Protein AF-M2MXV0-F1 (afdb_monomer_lite)

pLDDT: mean 85.0, std 15.02, range [30.62, 96.81]

Sequence (261 aa):
MAVFAKCSKPFKSHPGSHRWPLVHKAVVSQLADFLKSGLVLADLPRVADLNQTVVDSTRDYLRGCGTVLVFAARERILTNETLDANLKLCIRLHKTRNVQLVVTKIDDNNPFSESDRYGLPAEDQKRLEHAESEVGKLQAKEQSLNVLRKEALARKDWQRYAKISEEVEQLPNLVAAAKAQVAQVTIDSRNREVQQRLKQTLRDLSRDNTLPDLVVHFIGNKAYQKHLEGYDPRGPPPLYLAGTGLPALRQTLFGLPAQGK

Foldseek 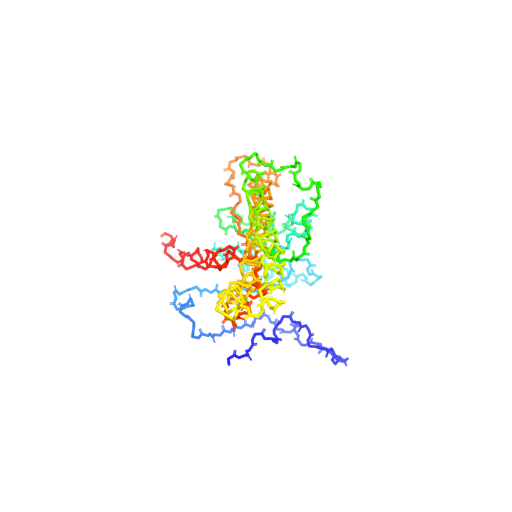3Di:
DDDPPPDPDDDPDDPDDDCVVVDPDDDDDDPDPLVVLVDDDDDADQCPDPDVVSNVSRLVVLLPDQAAEAEDEPPCLLPDPSSLVVLLSCVVSVCLVRYAYEYEDLQPPDDDDPVLLVPFDPVLNVQLVVLVVQLVVLVVVLVVLVVVLVVCVVVVVVVSNVVSVVVNVCSLLSSQVSQLSSLLSSSVRSVVVVQVSQQCSSCVSVVNPPGGGHHYFYAYVVLLVCVVVDDDSNHHRSHDNVSRRPVVVVVVSSCSSVVPD

Organism: Baudoinia panamericana (strain UAMH 10762) (NCBI:txid717646)

Secondary structure (DSSP, 8-state):
---TTSSSS--S--SS--SGGG----------HHHHTT--------TT-S-HHHHHHHHHHHHH-S-EEEEEEGGGGGG-HHHHHHHHHHHHTT-TTSEEEEEE-TTS--PPPHHHHHTS-HHHHHHHHHHHHHHHHHHHHHHHHHHHHHHHHHTT-HHHHHHHHHHHHHHHHHHHHHHHHHHHHHHHHHHHHHHHHHTTHHHHHHT-TTSPPPEEEEE-HHHHHHHHH---TTS--SS-TGGGSHHHHHHHHHHTGGG--

Structure (mmCIF, N/CA/C/O backbone):
data_AF-M2MXV0-F1
#
_entry.id   AF-M2MXV0-F1
#
loop_
_atom_site.group_PDB
_atom_site.id
_atom_site.type_symbol
_atom_site.label_atom_id
_atom_site.label_alt_id
_atom_site.label_comp_id
_atom_site.label_asym_id
_atom_site.label_entity_id
_atom_site.label_seq_id
_atom_site.pdbx_PDB_ins_code
_atom_site.Cartn_x
_atom_site.Cartn_y
_atom_site.Cartn_z
_atom_site.occupancy
_atom_site.B_iso_or_equiv
_atom_site.auth_seq_id
_atom_site.auth_comp_id
_atom_site.auth_asym_id
_atom_site.auth_atom_id
_atom_site.pdbx_PDB_model_num
ATOM 1 N N . MET A 1 1 ? -19.898 -14.948 -9.420 1.00 31.66 1 MET A N 1
ATOM 2 C CA . MET A 1 1 ? -19.581 -14.638 -8.008 1.00 31.66 1 MET A CA 1
ATOM 3 C C . MET A 1 1 ? -19.464 -13.117 -7.831 1.00 31.66 1 MET A C 1
ATOM 5 O O . MET A 1 1 ? -18.373 -12.590 -7.695 1.00 31.66 1 MET A O 1
ATOM 9 N N . ALA A 1 2 ? -20.589 -12.394 -7.900 1.00 31.08 2 ALA A N 1
ATOM 10 C CA . ALA A 1 2 ? -20.617 -10.926 -7.906 1.00 31.08 2 ALA A CA 1
ATOM 11 C C . ALA A 1 2 ? -21.783 -10.415 -7.043 1.00 31.08 2 ALA A C 1
ATOM 13 O O . ALA A 1 2 ? -22.867 -10.140 -7.546 1.00 31.08 2 ALA A O 1
ATOM 14 N N . VAL A 1 3 ? -21.575 -10.338 -5.726 1.00 30.62 3 VAL A N 1
ATOM 15 C CA . VAL A 1 3 ? -22.555 -9.760 -4.778 1.00 30.62 3 VAL A CA 1
ATOM 16 C C . VAL A 1 3 ? -22.003 -8.503 -4.087 1.00 30.62 3 VAL A C 1
ATOM 18 O O . VAL A 1 3 ? -22.759 -7.673 -3.595 1.00 30.62 3 VAL A O 1
ATOM 21 N N . PHE A 1 4 ? -20.691 -8.262 -4.151 1.00 32.56 4 PHE A N 1
ATOM 22 C CA . PHE A 1 4 ? -20.043 -7.176 -3.405 1.00 32.56 4 PHE A CA 1
ATOM 23 C C . PHE A 1 4 ? -20.148 -5.775 -4.032 1.00 32.56 4 PHE A C 1
ATOM 25 O O . PHE A 1 4 ? -19.748 -4.800 -3.404 1.00 32.56 4 PHE A O 1
ATOM 32 N N . ALA A 1 5 ? -20.741 -5.622 -5.220 1.00 31.20 5 ALA A N 1
ATOM 33 C CA . ALA A 1 5 ? -20.900 -4.307 -5.852 1.00 31.20 5 ALA A CA 1
ATOM 34 C C . ALA A 1 5 ? -22.087 -3.478 -5.310 1.00 31.20 5 ALA A C 1
ATOM 36 O O . ALA A 1 5 ? -22.233 -2.317 -5.691 1.00 31.20 5 ALA A O 1
ATOM 37 N N . LYS A 1 6 ? -22.956 -4.049 -4.457 1.00 32.31 6 LYS A N 1
ATOM 38 C CA . LYS A 1 6 ? -24.260 -3.442 -4.119 1.00 32.31 6 LYS A CA 1
ATOM 39 C C . LYS A 1 6 ? -24.441 -2.945 -2.680 1.00 32.31 6 LYS A C 1
ATOM 41 O O . LYS A 1 6 ? -25.432 -2.266 -2.441 1.00 32.31 6 LYS A O 1
ATOM 46 N N . CYS A 1 7 ? -23.526 -3.216 -1.747 1.00 35.94 7 CYS A N 1
ATOM 47 C CA . CYS A 1 7 ? -23.764 -2.886 -0.329 1.00 35.94 7 CYS A CA 1
ATOM 48 C C . CYS A 1 7 ? -23.055 -1.629 0.202 1.00 35.94 7 CYS A C 1
ATOM 50 O O . CYS A 1 7 ? -23.329 -1.241 1.328 1.00 35.94 7 CYS A O 1
ATOM 52 N N . SER A 1 8 ? -22.187 -0.961 -0.567 1.00 37.47 8 SER A N 1
ATOM 53 C CA . SER A 1 8 ? -21.383 0.165 -0.044 1.00 37.47 8 SER A CA 1
ATOM 54 C C . SER A 1 8 ? -21.628 1.518 -0.716 1.00 37.47 8 SER A C 1
ATOM 56 O O . SER A 1 8 ? -20.975 2.505 -0.379 1.00 37.47 8 SER A O 1
ATOM 58 N N . LYS A 1 9 ? -22.580 1.608 -1.649 1.00 35.56 9 LYS A N 1
ATOM 59 C CA . LYS A 1 9 ? -23.048 2.891 -2.187 1.00 35.56 9 LYS A CA 1
ATOM 60 C C . LYS A 1 9 ? -24.560 2.958 -2.032 1.00 35.56 9 LYS A C 1
ATOM 62 O O . LYS A 1 9 ? -25.211 1.969 -2.378 1.00 35.56 9 LYS A O 1
ATOM 67 N N . PRO A 1 10 ? -25.142 4.087 -1.586 1.00 38.38 10 PRO A N 1
ATOM 68 C CA . PRO A 1 10 ? -26.557 4.305 -1.824 1.00 38.38 10 PRO A CA 1
ATOM 69 C C . PRO A 1 10 ? -26.771 4.141 -3.330 1.00 38.38 10 PRO A C 1
ATOM 71 O O . PRO A 1 10 ? -26.135 4.809 -4.151 1.00 38.38 10 PRO A O 1
ATOM 74 N N . PHE A 1 11 ? -27.584 3.149 -3.685 1.00 42.72 11 PHE A N 1
ATOM 75 C CA . PHE A 1 11 ? -28.054 2.935 -5.045 1.00 42.72 11 PHE A CA 1
ATOM 76 C C . PHE A 1 11 ? -28.561 4.288 -5.555 1.00 42.72 11 PHE A C 1
ATOM 78 O O . PHE A 1 11 ? -29.288 4.948 -4.811 1.00 42.72 11 PHE A O 1
ATOM 85 N N . LYS A 1 12 ? -28.129 4.724 -6.752 1.00 45.41 12 LYS A N 1
ATOM 86 C CA . LYS A 1 12 ? -28.519 6.014 -7.353 1.00 45.41 12 LYS A CA 1
ATOM 87 C C . LYS A 1 12 ? -30.004 6.260 -7.062 1.00 45.41 12 LYS A C 1
ATOM 89 O O . LYS A 1 12 ? -30.857 5.462 -7.448 1.00 45.41 12 LYS A O 1
ATOM 94 N N . SER A 1 13 ? -30.249 7.287 -6.258 1.00 45.56 13 SER A N 1
ATOM 95 C CA . SER A 1 13 ? -31.443 7.461 -5.438 1.00 45.56 13 SER A CA 1
ATOM 96 C C . SER A 1 13 ? -32.715 7.513 -6.277 1.00 45.56 13 SER A C 1
ATOM 98 O O . SER A 1 13 ? -32.881 8.425 -7.086 1.00 45.56 13 SER A O 1
ATOM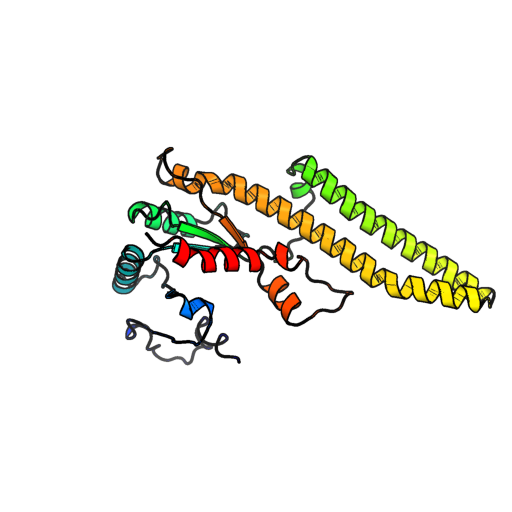 100 N N . HIS A 1 14 ? -33.644 6.588 -6.030 1.00 48.94 14 HIS A N 1
ATOM 101 C CA . HIS A 1 14 ? -35.058 6.921 -6.184 1.00 48.94 14 HIS A CA 1
ATOM 102 C C . HIS A 1 14 ? -35.412 7.972 -5.119 1.00 48.94 14 HIS A C 1
ATOM 104 O O . HIS A 1 14 ? -34.981 7.817 -3.973 1.00 48.94 14 HIS A O 1
ATOM 110 N N . PRO A 1 15 ? -36.168 9.029 -5.458 1.00 45.28 15 PRO A N 1
ATOM 111 C CA . PRO A 1 15 ? -36.655 9.993 -4.483 1.00 45.28 15 PRO A CA 1
ATOM 112 C C . PRO A 1 15 ? -37.730 9.308 -3.629 1.00 45.28 15 PRO A C 1
ATOM 114 O O . PRO A 1 15 ? -38.904 9.273 -3.979 1.00 45.28 15 PRO A O 1
ATOM 117 N N . GLY A 1 16 ? -37.311 8.669 -2.539 1.00 54.19 16 GLY A N 1
ATOM 118 C CA . GLY A 1 16 ? -38.201 7.934 -1.651 1.00 54.19 16 GLY A CA 1
ATOM 119 C C . GLY A 1 16 ? -37.464 7.389 -0.433 1.00 54.19 16 GLY A C 1
ATOM 120 O O . GLY A 1 16 ? -36.354 6.877 -0.551 1.00 54.19 16 GLY A O 1
ATOM 121 N N . SER A 1 17 ? -38.103 7.532 0.731 1.00 58.56 17 SER A N 1
ATOM 122 C CA . SER A 1 17 ? -37.667 7.080 2.059 1.00 58.56 17 SER A CA 1
ATOM 123 C C . SER A 1 17 ? -36.838 5.787 2.021 1.00 58.56 17 SER A C 1
ATOM 125 O O . SER A 1 17 ? -37.344 4.702 1.718 1.00 58.56 17 SER A O 1
ATOM 127 N N . HIS A 1 18 ? -35.541 5.892 2.323 1.00 60.56 18 HIS A N 1
ATOM 128 C CA . HIS A 1 18 ? -34.699 4.717 2.497 1.00 60.56 18 HIS A CA 1
ATOM 129 C C . HIS A 1 18 ? -35.091 4.010 3.799 1.00 60.56 18 HIS A C 1
ATOM 131 O O . HIS A 1 18 ? -35.125 4.632 4.853 1.00 60.56 18 HIS A O 1
ATOM 137 N N . ARG A 1 19 ? -35.334 2.694 3.746 1.00 70.75 19 ARG A N 1
ATOM 138 C CA . ARG A 1 19 ? -35.767 1.892 4.911 1.00 70.75 19 ARG A CA 1
ATOM 139 C C . ARG A 1 19 ? -34.640 1.543 5.891 1.00 70.75 19 ARG A C 1
ATOM 141 O O . ARG A 1 19 ? -34.902 0.886 6.891 1.00 70.75 19 ARG A O 1
ATOM 148 N N . TRP A 1 20 ? -33.402 1.965 5.623 1.00 71.44 20 TRP A N 1
ATOM 149 C CA . TRP A 1 20 ? -32.250 1.666 6.481 1.00 71.44 20 TRP A CA 1
ATOM 150 C C . TRP A 1 20 ? -32.410 2.120 7.946 1.00 71.44 20 TRP A C 1
ATOM 152 O O . TRP A 1 20 ? -31.950 1.373 8.803 1.00 71.44 20 TRP A O 1
ATOM 162 N N . PRO A 1 21 ? -33.113 3.227 8.284 1.00 69.31 21 PRO A N 1
ATOM 163 C CA . PRO A 1 21 ? -33.305 3.620 9.682 1.00 69.31 21 PRO A CA 1
ATOM 164 C C . PRO A 1 21 ? -34.147 2.622 10.489 1.00 69.31 21 PRO A C 1
ATOM 166 O O . PRO A 1 21 ? -34.121 2.658 11.713 1.00 69.31 21 PRO A O 1
ATOM 169 N N . LEU A 1 22 ? -34.896 1.736 9.819 1.00 75.12 22 LEU A N 1
ATOM 170 C CA . LEU A 1 22 ? -35.695 0.681 10.454 1.00 75.12 22 LEU A CA 1
ATOM 171 C C . LEU A 1 22 ? -34.911 -0.628 10.635 1.00 75.12 22 LEU A C 1
ATOM 173 O O . LEU A 1 22 ? -35.402 -1.560 11.269 1.00 75.12 22 LEU A O 1
ATOM 177 N N . VAL A 1 23 ? -33.716 -0.736 10.051 1.00 74.94 23 VAL A N 1
ATOM 178 C CA . VAL A 1 23 ? -32.904 -1.953 10.088 1.00 74.94 23 VAL A CA 1
ATOM 179 C C . VAL A 1 23 ? -31.864 -1.821 11.194 1.00 74.94 23 VAL A C 1
ATOM 181 O O . VAL A 1 23 ? -30.912 -1.060 11.071 1.00 74.94 23 VAL A O 1
ATOM 184 N N . HIS A 1 24 ? -32.023 -2.599 12.264 1.00 73.50 24 HIS A N 1
ATOM 185 C CA . HIS A 1 24 ? -31.079 -2.598 13.385 1.00 73.50 24 HIS A CA 1
ATOM 186 C C . HIS A 1 24 ? -29.796 -3.399 13.096 1.00 73.50 24 HIS A C 1
ATOM 188 O O . HIS A 1 24 ? -28.703 -2.987 13.475 1.00 73.50 24 HIS A O 1
ATOM 194 N N . LYS A 1 25 ? -29.911 -4.552 12.423 1.00 83.06 25 LYS A N 1
ATOM 195 C CA . LYS A 1 25 ? -28.784 -5.449 12.130 1.00 83.06 25 LYS A CA 1
ATOM 196 C C . LYS A 1 25 ? -29.035 -6.230 10.844 1.00 83.06 25 LYS A C 1
ATOM 198 O O . LYS A 1 25 ? -30.102 -6.815 10.678 1.00 83.06 25 LYS A O 1
ATOM 203 N N . ALA A 1 26 ? -28.030 -6.293 9.976 1.00 85.50 26 ALA A N 1
ATOM 204 C CA . ALA A 1 26 ? -28.006 -7.185 8.823 1.00 85.50 26 ALA A CA 1
ATOM 205 C C . ALA A 1 26 ? -26.920 -8.248 9.030 1.00 85.50 26 ALA A C 1
ATOM 207 O O . ALA A 1 26 ? -25.772 -7.916 9.319 1.00 85.50 26 ALA A O 1
ATOM 208 N N . VAL A 1 27 ? -27.282 -9.526 8.900 1.00 90.19 27 VAL A N 1
ATOM 209 C CA . VAL A 1 27 ? -26.339 -10.649 8.993 1.00 90.19 27 VAL A CA 1
ATOM 210 C C . VAL A 1 27 ? -26.213 -11.288 7.622 1.00 90.19 27 VAL A C 1
ATOM 212 O O . VAL A 1 27 ? -27.211 -11.676 7.021 1.00 90.19 27 VAL A O 1
ATOM 215 N N . VAL A 1 28 ? -24.978 -11.398 7.139 1.00 89.25 28 VAL A N 1
ATOM 216 C CA . VAL A 1 28 ? -24.652 -12.082 5.889 1.00 89.25 28 VAL A CA 1
ATOM 217 C C . VAL A 1 28 ? -23.794 -13.291 6.224 1.00 89.25 28 VAL A C 1
ATOM 219 O O . VAL A 1 28 ? -22.730 -13.157 6.825 1.00 89.25 28 VAL A O 1
ATOM 222 N N . SER A 1 29 ? -24.255 -14.471 5.822 1.00 88.88 29 SER A N 1
ATOM 223 C CA . SER A 1 29 ? -23.525 -15.726 5.990 1.00 88.88 29 SER A CA 1
ATOM 224 C C . SER A 1 29 ? -22.951 -16.161 4.648 1.00 88.88 29 SER A C 1
ATOM 226 O O . SER A 1 29 ? -23.669 -16.237 3.653 1.00 88.88 29 SER A O 1
ATOM 228 N N . GLN A 1 30 ? -21.653 -16.453 4.615 1.00 87.69 30 GLN A N 1
ATOM 229 C CA . GLN A 1 30 ? -20.968 -16.933 3.420 1.00 87.69 30 GLN A CA 1
ATOM 230 C C . GLN A 1 30 ? -20.063 -18.110 3.775 1.00 87.69 30 GLN A C 1
ATOM 232 O O . GLN A 1 30 ? -19.381 -18.096 4.799 1.00 87.69 30 GLN A O 1
ATOM 237 N N . LEU A 1 31 ? -20.016 -19.112 2.894 1.00 87.12 31 LEU A N 1
ATOM 238 C CA . LEU A 1 31 ? -19.065 -20.213 2.997 1.00 87.12 31 LEU A CA 1
ATOM 239 C C . LEU A 1 31 ? -17.679 -19.742 2.531 1.00 87.12 31 LEU A C 1
ATOM 241 O O . LEU A 1 31 ? -17.287 -19.952 1.387 1.00 87.12 31 LEU A O 1
ATOM 245 N N . ALA A 1 32 ? -16.958 -19.061 3.417 1.00 85.19 32 ALA A N 1
ATOM 246 C CA . ALA A 1 32 ? -15.578 -18.639 3.205 1.00 85.19 32 ALA A CA 1
ATOM 247 C C . ALA A 1 32 ? -14.683 -19.281 4.267 1.00 85.19 32 ALA A C 1
ATOM 249 O O . ALA A 1 32 ? -15.026 -19.256 5.448 1.00 85.19 32 ALA A O 1
ATOM 250 N N . ASP A 1 33 ? -13.526 -19.821 3.874 1.00 84.94 33 ASP A N 1
ATOM 251 C CA . ASP A 1 33 ? -12.627 -20.524 4.806 1.00 84.94 33 ASP A CA 1
ATOM 252 C C . ASP A 1 33 ? -12.171 -19.634 5.965 1.00 84.94 33 ASP A C 1
ATOM 254 O O . ASP A 1 33 ? -12.065 -20.089 7.100 1.00 84.94 33 ASP A O 1
ATOM 258 N N . PHE A 1 34 ? -12.020 -18.334 5.706 1.00 81.94 34 PHE A N 1
ATOM 259 C CA . PHE A 1 34 ? -11.755 -17.335 6.738 1.00 81.94 34 PHE A CA 1
ATOM 260 C C . PHE A 1 34 ? -12.845 -17.285 7.821 1.00 81.94 34 PHE A C 1
ATOM 262 O O . PHE A 1 34 ? -12.527 -17.220 9.003 1.00 81.94 34 PHE A O 1
ATOM 269 N N . LEU A 1 35 ? -14.124 -17.377 7.446 1.00 86.00 35 LEU A N 1
ATOM 270 C CA . LEU A 1 35 ? -15.248 -17.340 8.390 1.00 86.00 35 LEU A CA 1
ATOM 271 C C . LEU A 1 35 ? -15.455 -18.684 9.108 1.00 86.00 35 LEU A C 1
ATOM 273 O O . LEU A 1 35 ? -15.945 -18.706 10.234 1.00 86.00 35 LEU A O 1
ATOM 277 N N . LYS A 1 36 ? -15.030 -19.807 8.507 1.00 85.69 36 LYS A N 1
ATOM 278 C CA . LYS A 1 36 ? -15.078 -21.137 9.149 1.00 85.69 36 LYS A CA 1
ATOM 279 C C . LYS A 1 36 ? -14.204 -21.234 10.402 1.00 85.69 36 LYS A C 1
ATOM 281 O O . LYS A 1 36 ? -14.447 -22.097 11.235 1.00 85.69 36 LYS A O 1
ATOM 286 N N . SER A 1 37 ? -13.223 -20.346 10.555 1.00 82.94 37 SER A N 1
ATOM 287 C CA . SER A 1 37 ? -12.364 -20.275 11.744 1.00 82.94 37 SER A CA 1
ATOM 288 C C . SER A 1 37 ? -13.070 -19.748 13.006 1.00 82.94 37 SER A C 1
ATOM 290 O O . SER A 1 37 ? -12.440 -19.631 14.053 1.00 82.94 37 SER A O 1
ATOM 292 N N . GLY A 1 38 ? -14.363 -19.409 12.921 1.00 82.50 38 GLY A N 1
ATOM 293 C CA . GLY A 1 38 ? -15.130 -18.806 14.017 1.00 82.50 38 GLY A CA 1
ATOM 294 C C . GLY A 1 38 ? -15.056 -17.277 14.055 1.00 82.50 38 GLY A C 1
ATOM 295 O O . GLY A 1 38 ? -15.625 -16.656 14.952 1.00 82.50 38 GLY A O 1
ATOM 296 N N . LEU A 1 39 ? -14.386 -16.652 13.080 1.00 85.88 39 LEU A N 1
ATOM 297 C CA . LEU A 1 39 ? -14.339 -15.198 12.942 1.00 85.88 39 LEU A CA 1
ATOM 298 C C . LEU A 1 39 ? -15.668 -14.630 12.446 1.00 85.88 39 LEU A C 1
ATOM 300 O O . LEU A 1 39 ? -16.251 -15.100 11.470 1.00 85.88 39 LEU A O 1
ATOM 304 N N . VAL A 1 40 ? -16.084 -13.533 13.076 1.00 88.69 40 VAL A N 1
ATOM 305 C CA . VAL A 1 40 ? -17.214 -12.712 12.642 1.00 88.69 40 VAL A CA 1
ATOM 306 C C . VAL A 1 40 ? -16.684 -11.342 12.249 1.00 88.69 40 VAL A C 1
ATOM 308 O O . VAL A 1 40 ? -16.096 -10.635 13.066 1.00 88.69 40 VAL A O 1
ATOM 311 N N . LEU A 1 41 ? -16.904 -10.962 10.991 1.00 89.94 41 LEU A N 1
ATOM 312 C CA . LEU A 1 41 ? -16.641 -9.610 10.514 1.00 89.94 41 LEU A CA 1
ATOM 313 C C . LEU A 1 41 ? -17.897 -8.764 10.695 1.00 89.94 41 LEU A C 1
ATOM 315 O O . LEU A 1 41 ? -18.988 -9.176 10.304 1.00 89.94 41 LEU A O 1
ATOM 319 N N . ALA A 1 42 ? -17.727 -7.575 11.258 1.00 91.06 42 ALA A N 1
ATOM 320 C CA . ALA A 1 42 ? -18.788 -6.592 11.372 1.00 91.06 42 ALA A CA 1
ATOM 321 C C . ALA A 1 42 ? -18.333 -5.282 10.745 1.00 91.06 42 ALA A C 1
ATOM 323 O O . ALA A 1 42 ? -17.324 -4.710 11.156 1.00 91.06 42 ALA A O 1
ATOM 324 N N . ASP A 1 43 ? -19.092 -4.836 9.751 1.00 89.56 43 ASP A N 1
ATOM 325 C CA . ASP A 1 43 ? -19.017 -3.468 9.263 1.00 89.56 43 ASP A CA 1
ATOM 326 C C . ASP A 1 43 ? -19.906 -2.601 10.154 1.00 89.56 43 ASP A C 1
ATOM 328 O O . ASP A 1 43 ? -21.050 -2.964 10.444 1.00 89.56 43 ASP A O 1
ATOM 332 N N . LEU A 1 44 ? -19.351 -1.496 10.641 1.00 85.75 44 LEU A N 1
ATOM 333 C CA . LEU A 1 44 ? -19.998 -0.642 11.625 1.00 85.75 44 LEU A CA 1
ATOM 334 C C . LEU A 1 44 ? -20.284 0.728 11.020 1.00 85.75 44 LEU A C 1
ATOM 336 O O . LEU A 1 44 ? -19.441 1.276 10.303 1.00 85.75 44 LEU A O 1
ATOM 340 N N . PRO A 1 45 ? -21.448 1.321 11.331 1.00 79.44 45 PRO A N 1
ATOM 341 C CA . PRO A 1 45 ? -21.741 2.666 10.886 1.00 79.44 45 PRO A CA 1
ATOM 342 C C . PRO A 1 45 ? -20.783 3.663 11.542 1.00 79.44 45 PRO A C 1
ATOM 344 O O . PRO A 1 45 ? -20.107 3.395 12.541 1.00 79.44 45 PRO A O 1
ATOM 347 N N . ARG A 1 46 ? -20.692 4.848 10.942 1.00 73.62 46 ARG A N 1
ATOM 348 C CA . ARG A 1 46 ? -19.750 5.866 11.395 1.00 73.62 46 ARG A CA 1
ATOM 349 C C . ARG A 1 46 ? -20.193 6.408 12.752 1.00 73.62 46 ARG A C 1
ATOM 351 O O . ARG A 1 46 ? -21.327 6.831 12.918 1.00 73.62 46 ARG A O 1
ATOM 358 N N . VAL A 1 47 ? -19.265 6.518 13.696 1.00 70.06 47 VAL A N 1
ATOM 359 C CA . VAL A 1 47 ? -19.526 7.090 15.034 1.00 70.06 47 VAL A CA 1
ATOM 360 C C . VAL A 1 47 ? -19.790 8.601 15.050 1.00 70.06 47 VAL A C 1
ATOM 362 O O . VAL A 1 47 ? -20.063 9.154 16.110 1.00 70.06 47 VAL A O 1
ATOM 365 N N . ALA A 1 48 ? -19.730 9.259 13.890 1.00 67.25 48 ALA A N 1
ATOM 366 C CA . ALA A 1 48 ? -20.099 10.661 13.694 1.00 67.25 48 ALA A CA 1
ATOM 367 C C . ALA A 1 48 ? -21.500 10.827 13.063 1.00 67.25 48 ALA A C 1
ATOM 369 O O . ALA A 1 48 ? -21.791 11.877 12.495 1.00 67.25 48 ALA A O 1
ATOM 370 N N . ASP A 1 49 ? -22.332 9.781 13.086 1.00 68.81 49 ASP A N 1
ATOM 371 C CA . ASP A 1 49 ? -23.727 9.862 12.641 1.00 68.81 49 ASP A CA 1
ATOM 372 C C . ASP A 1 49 ? -24.539 10.794 13.561 1.00 68.81 49 ASP A C 1
ATOM 374 O O . ASP A 1 49 ? -24.288 10.871 14.764 1.00 68.81 49 ASP A O 1
ATOM 378 N N . LEU A 1 50 ? -25.518 11.502 12.992 1.00 72.25 50 LEU A N 1
ATOM 379 C CA . LEU A 1 50 ? -26.449 12.353 13.741 1.00 72.25 50 LEU A CA 1
ATOM 380 C C . LEU A 1 50 ? -27.426 11.519 14.583 1.00 72.25 50 LEU A C 1
ATOM 382 O O . LEU A 1 50 ? -27.985 12.012 15.561 1.00 72.25 50 LEU A O 1
ATOM 386 N N . ASN A 1 51 ? -27.654 10.260 14.205 1.00 78.44 51 ASN A N 1
ATOM 387 C CA . ASN A 1 51 ? -28.543 9.365 14.923 1.00 78.44 51 ASN A CA 1
ATOM 388 C C . ASN A 1 51 ? -27.842 8.751 16.149 1.00 78.44 51 ASN A C 1
ATOM 390 O O . ASN A 1 51 ? -27.059 7.804 16.039 1.00 78.44 51 ASN A O 1
ATOM 394 N N . GLN A 1 52 ? -28.186 9.250 17.338 1.00 79.50 52 GLN A N 1
ATOM 395 C CA . GLN A 1 52 ? -27.604 8.807 18.608 1.00 79.50 52 GLN A CA 1
ATOM 396 C C . GLN A 1 52 ? -27.805 7.304 18.874 1.00 79.50 52 GLN A C 1
ATOM 398 O O . GLN A 1 52 ? -26.893 6.644 19.367 1.00 79.50 52 GLN A O 1
ATOM 403 N N . THR A 1 53 ? -28.940 6.725 18.468 1.00 77.81 53 THR A N 1
ATOM 404 C CA . THR A 1 53 ? -29.206 5.284 18.619 1.00 77.81 53 THR A CA 1
ATOM 405 C C . THR A 1 53 ? -28.214 4.435 17.823 1.00 77.81 53 THR A C 1
ATOM 407 O O . THR A 1 53 ? -27.770 3.385 18.294 1.00 77.81 53 THR A O 1
ATOM 410 N N . VAL A 1 54 ? -27.826 4.896 16.631 1.00 76.75 54 VAL A N 1
ATOM 411 C CA . VAL A 1 54 ? -26.820 4.230 15.787 1.00 76.75 54 VAL A CA 1
ATOM 412 C C . VAL A 1 54 ? -25.436 4.338 16.426 1.00 76.75 54 VAL A C 1
ATOM 414 O O . VAL A 1 54 ? -24.695 3.351 16.476 1.00 76.75 54 VAL A O 1
ATOM 417 N N . VAL A 1 55 ? -25.099 5.511 16.969 1.00 80.88 55 VAL A N 1
ATOM 418 C CA . VAL A 1 55 ? -23.830 5.745 17.671 1.00 80.88 55 VAL A CA 1
ATOM 419 C C . VAL A 1 55 ? -23.707 4.849 18.904 1.00 80.88 55 VAL A C 1
ATOM 421 O O . VAL A 1 55 ? -22.670 4.207 19.086 1.00 80.88 55 VAL A O 1
ATOM 424 N N . ASP A 1 56 ? -24.751 4.756 19.725 1.00 82.38 56 ASP A N 1
ATOM 425 C CA . ASP A 1 56 ? -24.730 3.943 20.944 1.00 82.38 56 ASP A CA 1
ATOM 426 C C . ASP A 1 56 ? -24.688 2.447 20.624 1.00 82.38 56 ASP A C 1
ATOM 428 O O . ASP A 1 56 ? -23.827 1.743 21.152 1.00 82.38 56 ASP A O 1
ATOM 432 N N . SER A 1 57 ? -25.474 1.988 19.642 1.00 81.50 57 SER A N 1
ATOM 433 C CA . SER A 1 57 ? -25.404 0.600 19.151 1.00 81.50 57 SER A CA 1
ATOM 434 C C . SER A 1 57 ? -23.997 0.238 18.657 1.00 81.50 57 SER A C 1
ATOM 436 O O . SER A 1 57 ? -23.492 -0.856 18.913 1.00 81.50 57 SER A O 1
ATOM 438 N N . THR A 1 58 ? -23.324 1.172 17.979 1.00 84.81 58 THR A N 1
ATOM 439 C CA . THR A 1 58 ? -21.946 0.980 17.503 1.00 84.81 58 THR A CA 1
ATOM 440 C C . THR A 1 58 ? -20.959 0.879 18.661 1.00 84.81 58 THR A C 1
ATOM 442 O O . THR A 1 58 ? -20.081 0.015 18.659 1.00 84.81 58 THR A O 1
ATOM 445 N N . ARG A 1 59 ? -21.096 1.743 19.673 1.00 86.75 59 ARG A N 1
ATOM 446 C CA . ARG A 1 59 ? -20.248 1.720 20.873 1.00 86.75 59 ARG A CA 1
ATOM 447 C C . ARG A 1 59 ? -20.422 0.422 21.654 1.00 86.75 59 ARG A C 1
ATOM 449 O O . ARG A 1 59 ? -19.423 -0.155 22.083 1.00 86.75 59 ARG A O 1
ATOM 456 N N . ASP A 1 60 ? -21.656 -0.046 21.796 1.00 87.12 60 ASP A N 1
ATOM 457 C CA . ASP A 1 60 ? -21.965 -1.310 22.461 1.00 87.12 60 ASP A CA 1
ATOM 458 C C . ASP A 1 60 ? -21.365 -2.497 21.715 1.00 87.12 60 ASP A C 1
ATOM 460 O O . ASP A 1 60 ? -20.711 -3.346 22.325 1.00 87.12 60 ASP A O 1
ATOM 464 N N . TYR A 1 61 ? -21.471 -2.508 20.385 1.00 88.56 61 TYR A N 1
ATOM 465 C CA . TYR A 1 61 ? -20.839 -3.545 19.578 1.00 88.56 61 TYR A CA 1
ATOM 466 C C . TYR A 1 61 ? -19.309 -3.540 19.733 1.00 88.56 61 TYR A C 1
ATOM 468 O O . TYR A 1 61 ? -18.692 -4.587 19.948 1.00 88.56 61 TYR A O 1
ATOM 476 N N . LEU A 1 62 ? -18.678 -2.360 19.697 1.00 90.94 62 LEU A N 1
ATOM 477 C CA . LEU A 1 62 ? -17.227 -2.216 19.859 1.00 90.94 62 LEU A CA 1
ATOM 478 C C . LEU A 1 62 ? -16.720 -2.717 21.220 1.00 90.94 62 LEU A C 1
ATOM 480 O O . LEU A 1 62 ? -15.623 -3.275 21.282 1.00 90.94 62 LEU A O 1
ATOM 484 N N . ARG A 1 63 ? -17.500 -2.578 22.304 1.00 89.50 63 ARG A N 1
ATOM 485 C CA . ARG A 1 63 ? -17.138 -3.116 23.633 1.00 89.50 63 ARG A CA 1
ATOM 486 C C . ARG A 1 63 ? -16.930 -4.631 23.592 1.00 89.50 63 ARG A C 1
ATOM 488 O O . ARG A 1 63 ? -15.946 -5.122 24.149 1.00 89.50 63 ARG A O 1
ATOM 495 N N . GLY A 1 64 ? -17.802 -5.350 22.885 1.00 88.88 64 GLY A N 1
ATOM 496 C CA . GLY A 1 64 ? -17.736 -6.807 22.735 1.00 88.88 64 GLY A CA 1
ATOM 497 C C . GLY A 1 64 ? -16.711 -7.309 21.711 1.00 88.88 64 GLY A C 1
ATOM 498 O O . GLY A 1 64 ? -16.368 -8.489 21.727 1.00 88.88 64 GLY A O 1
ATOM 499 N N . CYS A 1 65 ? -16.193 -6.443 20.835 1.00 89.94 65 CYS A N 1
ATOM 500 C CA . CYS A 1 65 ? -15.278 -6.853 19.767 1.00 89.94 65 CYS A CA 1
ATOM 501 C C . CYS A 1 65 ? -13.928 -7.356 20.299 1.00 89.94 65 CYS A C 1
ATOM 503 O O . CYS A 1 65 ? -13.332 -6.744 21.190 1.00 89.94 65 CYS A O 1
ATOM 505 N N . GLY A 1 66 ? -13.417 -8.437 19.700 1.00 90.12 66 GLY A N 1
ATOM 506 C CA . GLY A 1 66 ? -12.067 -8.943 19.964 1.00 90.12 66 GLY A CA 1
ATOM 507 C C . GLY A 1 66 ? -10.997 -7.985 19.445 1.00 90.12 66 GLY A C 1
ATOM 508 O O . GLY A 1 66 ? -10.231 -7.442 20.238 1.00 90.12 66 GLY A O 1
ATOM 509 N N . THR A 1 67 ? -11.017 -7.726 18.135 1.00 92.69 67 THR A N 1
ATOM 510 C CA . THR A 1 67 ? -10.086 -6.843 17.414 1.00 92.69 67 THR A CA 1
ATOM 511 C C . THR A 1 67 ? -10.861 -5.766 16.665 1.00 92.69 67 THR A C 1
ATOM 513 O O . THR A 1 67 ? -11.919 -6.042 16.101 1.00 92.69 67 THR A O 1
ATOM 516 N N . VAL A 1 68 ? -10.334 -4.542 16.650 1.00 94.81 68 VAL A N 1
ATOM 517 C CA . VAL A 1 68 ? -10.920 -3.395 15.949 1.00 94.81 68 VAL A CA 1
ATOM 518 C C . VAL A 1 68 ? -9.966 -2.942 14.850 1.00 94.81 68 VAL A C 1
ATOM 520 O O . VAL A 1 68 ? -8.824 -2.577 15.121 1.00 94.81 68 VAL A O 1
ATOM 523 N N . LEU A 1 69 ? -10.445 -2.945 13.607 1.00 95.12 69 LEU A N 1
ATOM 524 C CA . LEU A 1 69 ? -9.722 -2.390 12.466 1.00 95.12 69 LEU A CA 1
ATOM 525 C C . LEU A 1 69 ? -10.237 -0.977 12.196 1.00 95.12 69 LEU A C 1
ATOM 527 O O . LEU A 1 69 ? -11.428 -0.782 11.959 1.00 95.12 69 LEU A O 1
ATOM 531 N N . VAL A 1 70 ? -9.343 0.006 12.215 1.00 94.62 70 VAL A N 1
ATOM 532 C CA . VAL A 1 70 ? -9.671 1.390 11.864 1.00 94.62 70 VAL A CA 1
ATOM 533 C C . VAL A 1 70 ? -9.133 1.666 10.471 1.00 94.62 70 VAL A C 1
ATOM 535 O O . VAL A 1 70 ? -7.933 1.570 10.247 1.00 94.62 70 VAL A O 1
ATOM 538 N N . PHE A 1 71 ? -10.006 2.008 9.527 1.00 93.19 71 PHE A N 1
ATOM 539 C CA . PHE A 1 71 ? -9.614 2.268 8.143 1.00 93.19 71 PHE A CA 1
ATOM 540 C C . PHE A 1 71 ? -9.461 3.765 7.885 1.00 93.19 71 PHE A C 1
ATOM 542 O O . PHE A 1 71 ? -10.333 4.563 8.237 1.00 93.19 71 PHE A O 1
ATOM 549 N N . ALA A 1 72 ? -8.380 4.146 7.210 1.00 93.25 72 ALA A N 1
ATOM 550 C CA . ALA A 1 72 ? -8.164 5.514 6.754 1.00 93.25 72 ALA A CA 1
ATOM 551 C C . ALA A 1 72 ? -7.404 5.537 5.421 1.00 93.25 72 ALA A C 1
ATOM 553 O O . ALA A 1 72 ? -6.663 4.616 5.094 1.00 93.25 72 ALA A O 1
ATOM 554 N N . ALA A 1 73 ? -7.614 6.570 4.607 1.00 91.81 73 ALA A N 1
ATOM 555 C CA . ALA A 1 73 ? -6.884 6.748 3.351 1.00 91.81 73 ALA A CA 1
ATOM 556 C C . ALA A 1 73 ? -5.527 7.419 3.601 1.00 91.81 73 ALA A C 1
ATOM 558 O O . ALA A 1 73 ? -5.435 8.330 4.427 1.00 91.81 73 ALA A O 1
ATOM 559 N N . ARG A 1 74 ? -4.501 7.019 2.840 1.00 89.81 74 ARG A N 1
ATOM 560 C CA . ARG A 1 74 ? -3.139 7.575 2.932 1.00 89.81 74 ARG A CA 1
ATOM 561 C C . ARG A 1 74 ? -3.101 9.104 2.838 1.00 89.81 74 ARG A C 1
ATOM 563 O O . ARG A 1 74 ? -2.396 9.741 3.609 1.00 89.81 74 ARG A O 1
ATOM 570 N N . GLU A 1 75 ? -3.867 9.690 1.917 1.00 83.44 75 GLU A N 1
ATOM 571 C CA . GLU A 1 75 ? -3.790 11.108 1.512 1.00 83.44 75 GLU A CA 1
ATOM 572 C C . GLU A 1 75 ? -3.936 12.116 2.660 1.00 83.44 75 GLU A C 1
ATOM 574 O O . GLU A 1 75 ? -3.448 13.235 2.549 1.00 83.44 75 GLU A O 1
ATOM 579 N N . ARG A 1 76 ? -4.611 11.745 3.753 1.00 79.12 76 ARG A N 1
ATOM 580 C CA . ARG A 1 76 ? -4.842 12.632 4.906 1.00 79.12 76 ARG A CA 1
ATOM 581 C C . ARG A 1 76 ? -4.513 11.973 6.234 1.00 79.12 76 ARG A C 1
ATOM 583 O O . ARG A 1 76 ? -4.970 12.435 7.267 1.00 79.12 76 ARG A O 1
ATOM 590 N N . ILE A 1 77 ? -3.754 10.880 6.224 1.00 88.06 77 ILE A N 1
ATOM 591 C CA . ILE A 1 77 ? -3.611 10.018 7.401 1.00 88.06 77 ILE A CA 1
ATOM 592 C C . ILE A 1 77 ? -3.045 10.747 8.629 1.00 88.06 77 ILE A C 1
ATOM 594 O O . ILE A 1 77 ? -3.496 10.490 9.736 1.00 88.06 77 ILE A O 1
ATOM 598 N N . LEU A 1 78 ? -2.126 11.696 8.425 1.00 86.56 78 LEU A N 1
ATOM 599 C CA . LEU A 1 78 ? -1.471 12.448 9.502 1.00 86.56 78 LEU A CA 1
ATOM 600 C C . LEU A 1 78 ? -2.307 13.617 10.047 1.00 86.56 78 LEU A C 1
ATOM 602 O O . LEU A 1 78 ? -1.975 14.161 11.091 1.00 86.56 78 LEU A O 1
ATOM 606 N N . THR A 1 79 ? -3.358 14.032 9.339 1.00 85.88 79 THR A N 1
ATOM 607 C CA . THR A 1 79 ? -4.202 15.189 9.694 1.00 85.88 79 THR A CA 1
ATOM 608 C C . THR A 1 79 ? -5.679 14.810 9.808 1.00 85.88 79 THR A C 1
ATOM 610 O O . THR A 1 79 ? -6.568 15.657 9.743 1.00 85.88 79 THR A O 1
ATOM 613 N N . ASN A 1 80 ? -5.973 13.515 9.933 1.00 87.38 80 ASN A N 1
ATOM 614 C CA . ASN A 1 80 ? -7.336 13.008 9.920 1.00 87.38 80 ASN A CA 1
ATOM 615 C C . ASN A 1 80 ? -7.958 13.049 11.320 1.00 87.38 80 ASN A C 1
ATOM 617 O O . ASN A 1 80 ? -7.866 12.090 12.080 1.00 87.38 80 ASN A O 1
ATOM 621 N N . GLU A 1 81 ? -8.702 14.110 11.617 1.00 88.62 81 GLU A N 1
ATOM 622 C CA . GLU A 1 81 ? -9.438 14.242 12.885 1.00 88.62 81 GLU A CA 1
ATOM 623 C C . GLU A 1 81 ? -10.412 13.079 13.145 1.00 88.62 81 GLU A C 1
ATOM 625 O O . GLU A 1 81 ? -10.637 12.683 14.289 1.00 88.62 81 GLU A O 1
ATOM 630 N N . THR A 1 82 ? -10.983 12.485 12.088 1.00 88.88 82 THR A N 1
ATOM 631 C CA . THR A 1 82 ? -11.865 11.317 12.238 1.00 88.88 82 THR A CA 1
ATOM 632 C C . THR A 1 82 ? -11.087 10.074 12.672 1.00 88.88 82 THR A C 1
ATOM 634 O O . THR A 1 82 ? -11.610 9.270 13.443 1.00 88.88 82 THR A O 1
ATOM 637 N N . LEU A 1 83 ? -9.847 9.905 12.199 1.00 91.94 83 LEU A N 1
ATOM 638 C CA . LEU A 1 83 ? -8.968 8.830 12.662 1.00 91.94 83 LEU A CA 1
ATOM 639 C C . LEU A 1 83 ? -8.693 8.996 14.157 1.00 91.94 83 LEU A C 1
ATOM 641 O O . LEU A 1 83 ? -8.929 8.061 14.920 1.00 91.94 83 LEU A O 1
ATOM 645 N N . ASP A 1 84 ? -8.296 10.193 14.579 1.00 92.94 84 ASP A N 1
ATOM 646 C CA . ASP A 1 84 ? -8.010 10.485 15.984 1.00 92.94 84 ASP A CA 1
ATOM 647 C C . ASP A 1 84 ? -9.234 10.267 16.874 1.00 92.94 84 ASP A C 1
ATOM 649 O O . ASP A 1 84 ? -9.124 9.693 17.959 1.00 92.94 84 ASP A O 1
ATOM 653 N N . ALA A 1 85 ? -10.423 10.672 16.419 1.00 91.44 85 ALA A N 1
ATOM 654 C CA . ALA A 1 85 ? -11.673 10.435 17.135 1.00 91.44 85 ALA A CA 1
ATOM 655 C C . ALA A 1 85 ? -11.970 8.933 17.306 1.00 91.44 85 ALA A C 1
ATOM 657 O O . ALA A 1 85 ? -12.352 8.498 18.400 1.00 91.44 85 ALA A O 1
ATOM 658 N N . ASN A 1 86 ? -11.750 8.134 16.257 1.00 92.44 86 ASN A N 1
ATOM 659 C CA . ASN A 1 86 ? -11.924 6.681 16.289 1.00 92.44 86 ASN A CA 1
ATOM 660 C C . ASN A 1 86 ? -10.895 5.998 17.204 1.00 92.44 86 ASN A C 1
ATOM 662 O O . ASN A 1 86 ? -11.254 5.120 17.990 1.00 92.44 86 ASN A O 1
ATOM 666 N N . LEU A 1 87 ? -9.628 6.419 17.155 1.00 94.56 87 LEU A N 1
ATOM 667 C CA . LEU A 1 87 ? -8.575 5.893 18.027 1.00 94.56 87 LEU A CA 1
ATOM 668 C C . LEU A 1 87 ? -8.827 6.267 19.492 1.00 94.56 87 LEU A C 1
ATOM 670 O O . LEU A 1 87 ? -8.765 5.399 20.361 1.00 94.56 87 LEU A O 1
ATOM 674 N N . LYS A 1 88 ? -9.229 7.513 19.775 1.00 94.06 88 LYS A N 1
ATOM 675 C CA . LYS A 1 88 ? -9.666 7.948 21.115 1.00 94.06 88 LYS A CA 1
ATOM 676 C C . LYS A 1 88 ? -10.845 7.125 21.627 1.00 94.06 88 LYS A C 1
ATOM 678 O O . LYS A 1 88 ? -10.892 6.802 22.812 1.00 94.06 88 LYS A O 1
ATOM 683 N N . LEU A 1 89 ? -11.794 6.763 20.761 1.00 92.44 89 LEU A N 1
ATOM 684 C CA . LEU A 1 89 ? -12.876 5.855 21.139 1.00 92.44 89 LEU A CA 1
ATOM 685 C C . LEU A 1 89 ? -12.337 4.471 21.518 1.00 92.44 89 LEU A C 1
ATOM 687 O O . LEU A 1 89 ? -12.713 3.955 22.565 1.00 92.44 89 LEU A O 1
ATOM 691 N N . CYS A 1 90 ? -11.424 3.903 20.730 1.00 94.19 90 CYS A N 1
ATOM 692 C CA . CYS A 1 90 ? -10.797 2.617 21.046 1.00 94.19 90 CYS A CA 1
ATOM 693 C C . CYS A 1 90 ? -10.028 2.660 22.378 1.00 94.19 90 CYS A C 1
ATOM 695 O O . CYS A 1 90 ? -10.120 1.717 23.162 1.00 94.19 90 CYS A O 1
ATOM 697 N N . ILE A 1 91 ? -9.332 3.766 22.665 1.00 94.25 91 ILE A N 1
ATOM 698 C CA . ILE A 1 91 ? -8.645 3.998 23.945 1.00 94.25 91 ILE A CA 1
ATOM 699 C C . ILE A 1 91 ? -9.649 3.983 25.105 1.00 94.25 91 ILE A C 1
ATOM 701 O O . ILE A 1 91 ? -9.467 3.223 26.053 1.00 94.25 91 ILE A O 1
ATOM 705 N N . ARG A 1 92 ? -10.750 4.745 25.006 1.00 93.12 92 ARG A N 1
ATOM 706 C CA . ARG A 1 92 ? -11.810 4.777 26.036 1.00 93.12 92 ARG A CA 1
ATOM 707 C C . ARG A 1 92 ? -12.485 3.423 26.259 1.00 93.12 92 ARG A C 1
ATOM 709 O O . ARG A 1 92 ? -12.995 3.170 27.341 1.00 93.12 92 ARG A O 1
ATOM 716 N N . LEU A 1 93 ? -12.514 2.570 25.238 1.00 92.56 93 LEU A N 1
ATOM 717 C CA . LEU A 1 93 ? -13.067 1.216 25.311 1.00 92.56 93 LEU A CA 1
ATOM 718 C C . LEU A 1 93 ? -12.026 0.160 25.726 1.00 92.56 93 LEU A C 1
ATOM 720 O O . LEU A 1 93 ? -12.306 -1.035 25.623 1.00 92.56 93 LEU A O 1
ATOM 724 N N . HIS A 1 94 ? -10.832 0.578 26.162 1.00 92.44 94 HIS A N 1
ATOM 725 C CA . HIS A 1 94 ? -9.720 -0.296 26.553 1.00 92.44 94 HIS A CA 1
ATOM 726 C C . HIS A 1 94 ? -9.297 -1.292 25.455 1.00 92.44 94 HIS A C 1
ATOM 728 O O . HIS A 1 94 ? -8.881 -2.415 25.731 1.00 92.44 94 HIS A O 1
ATOM 734 N N . LYS A 1 95 ? -9.378 -0.879 24.182 1.00 92.69 95 LYS A N 1
ATOM 735 C CA . LYS A 1 95 ? -8.996 -1.689 23.009 1.00 92.69 95 LYS A CA 1
ATOM 736 C C . LYS A 1 95 ? -7.585 -1.397 22.496 1.00 92.69 95 LYS A C 1
ATOM 738 O O . LYS A 1 95 ? -7.253 -1.795 21.388 1.00 92.69 95 LYS A O 1
ATOM 743 N N . THR A 1 96 ? -6.736 -0.733 23.276 1.00 91.88 96 THR A N 1
ATOM 744 C CA . THR A 1 96 ? -5.402 -0.264 22.843 1.00 91.88 96 THR A CA 1
ATOM 745 C C . THR A 1 96 ? -4.466 -1.377 22.372 1.00 91.88 96 THR A C 1
ATOM 747 O O . THR A 1 96 ? -3.660 -1.143 21.482 1.00 91.88 96 THR A O 1
ATOM 750 N N . ARG A 1 97 ? -4.593 -2.598 22.909 1.00 91.31 97 ARG A N 1
ATOM 751 C CA . ARG A 1 97 ? -3.823 -3.776 22.460 1.00 91.31 97 ARG A CA 1
ATOM 752 C C . ARG A 1 97 ? -4.428 -4.495 21.252 1.00 91.31 97 ARG A C 1
ATOM 754 O O . ARG A 1 97 ? -3.738 -5.263 20.593 1.00 91.31 97 ARG A O 1
ATOM 761 N N . ASN A 1 98 ? -5.700 -4.234 20.960 1.00 92.62 98 ASN A N 1
ATOM 762 C CA . ASN A 1 98 ? -6.471 -4.954 19.948 1.00 92.62 98 ASN A CA 1
ATOM 763 C C . ASN A 1 98 ? -6.981 -4.031 18.833 1.00 92.62 98 ASN A C 1
ATOM 765 O O . ASN A 1 98 ? -7.873 -4.412 18.076 1.00 92.62 98 ASN A O 1
ATOM 769 N N . VAL A 1 99 ? -6.450 -2.813 18.743 1.00 95.19 99 VAL A N 1
ATOM 770 C CA . VAL A 1 99 ? -6.738 -1.873 17.663 1.00 95.19 99 VAL A CA 1
ATOM 771 C C . VAL A 1 99 ? -5.606 -1.925 16.645 1.00 95.19 99 VAL A C 1
ATOM 773 O O . VAL A 1 99 ? -4.432 -1.894 17.008 1.00 95.19 99 VAL A O 1
ATOM 776 N N . GLN A 1 100 ? -5.957 -2.016 15.366 1.00 95.94 100 GLN A N 1
ATOM 777 C CA . GLN A 1 100 ? -4.998 -1.958 14.266 1.00 95.94 100 GLN A CA 1
ATOM 778 C C . GLN A 1 100 ? -5.493 -0.951 13.228 1.00 95.94 100 GLN A C 1
ATOM 780 O O . GLN A 1 100 ? -6.680 -0.906 12.898 1.00 95.94 100 GLN A O 1
ATOM 785 N N . LEU A 1 101 ? -4.584 -0.129 12.717 1.00 96.56 101 LEU A N 1
ATOM 786 C CA . LEU A 1 101 ? -4.863 0.857 11.682 1.00 96.56 101 LEU A CA 1
ATOM 787 C C . LEU A 1 101 ? -4.600 0.247 10.307 1.00 96.56 101 LEU A C 1
ATOM 789 O O . LEU A 1 101 ? -3.530 -0.296 10.056 1.00 96.56 101 LEU A O 1
ATOM 793 N N . VAL A 1 102 ? -5.559 0.374 9.398 1.00 96.75 102 VAL A N 1
ATOM 794 C CA . VAL A 1 102 ? -5.431 -0.036 8.002 1.00 96.75 102 VAL A CA 1
ATOM 795 C C . VAL A 1 102 ? -5.424 1.211 7.122 1.00 96.75 102 VAL A C 1
ATOM 797 O O . VAL A 1 102 ? -6.450 1.865 6.910 1.00 96.75 102 VAL A O 1
ATOM 800 N N . VAL A 1 103 ? -4.245 1.545 6.607 1.00 95.94 103 VAL A N 1
ATOM 801 C CA . VAL A 1 103 ? -4.014 2.641 5.670 1.00 95.94 103 VAL A CA 1
ATOM 802 C C . VAL A 1 103 ? -4.271 2.140 4.256 1.00 95.94 103 VAL A C 1
ATOM 804 O O . VAL A 1 103 ? -3.568 1.283 3.734 1.00 95.94 103 VAL A O 1
ATOM 807 N N . THR A 1 104 ? -5.301 2.683 3.628 1.00 94.25 104 THR A N 1
ATOM 808 C CA . THR A 1 104 ? -5.766 2.302 2.292 1.00 94.25 104 THR A CA 1
ATOM 809 C C . THR A 1 104 ? -5.248 3.258 1.221 1.00 94.25 104 THR A C 1
ATOM 811 O O . THR A 1 104 ? -4.829 4.379 1.528 1.00 94.25 104 THR A O 1
ATOM 814 N N . LYS A 1 105 ? -5.351 2.836 -0.048 1.00 92.50 105 LYS A N 1
ATOM 815 C CA . LYS A 1 105 ? -5.012 3.645 -1.233 1.00 92.50 105 LYS A CA 1
ATOM 816 C C . LYS A 1 105 ? -3.533 4.035 -1.305 1.00 92.50 105 LYS A C 1
ATOM 818 O O . LYS A 1 105 ? -3.173 5.153 -1.677 1.00 92.50 105 LYS A O 1
ATOM 823 N N . ILE A 1 106 ? -2.655 3.114 -0.919 1.00 91.75 106 ILE A N 1
ATOM 824 C CA . ILE A 1 106 ? -1.205 3.317 -1.073 1.00 91.75 106 ILE A CA 1
ATOM 825 C C . ILE A 1 106 ? -0.764 3.256 -2.540 1.00 91.75 106 ILE A C 1
ATOM 827 O O . ILE A 1 106 ? 0.303 3.744 -2.885 1.00 91.75 106 ILE A O 1
ATOM 831 N N . ASP A 1 107 ? -1.608 2.673 -3.386 1.00 88.00 107 ASP A N 1
ATOM 832 C CA . ASP A 1 107 ? -1.442 2.469 -4.820 1.00 88.00 107 ASP A CA 1
ATOM 833 C C . ASP A 1 107 ? -2.091 3.570 -5.675 1.00 88.00 107 ASP A C 1
ATOM 835 O O . ASP A 1 107 ? -2.177 3.430 -6.895 1.00 88.00 107 ASP A O 1
ATOM 839 N N . ASP A 1 108 ? -2.564 4.660 -5.060 1.00 83.75 108 ASP A N 1
ATOM 840 C CA . ASP A 1 108 ? -3.028 5.829 -5.806 1.00 83.75 108 ASP A CA 1
ATOM 841 C C . ASP A 1 108 ? -1.831 6.611 -6.377 1.00 83.75 108 ASP A C 1
ATOM 843 O O . ASP A 1 108 ? -0.909 6.999 -5.653 1.00 83.75 108 ASP A O 1
ATOM 847 N N . ASN A 1 109 ? -1.872 6.821 -7.700 1.00 60.06 109 ASN A N 1
ATOM 848 C CA . ASN A 1 109 ? -0.810 7.340 -8.573 1.00 60.06 109 ASN A CA 1
ATOM 849 C C . ASN A 1 109 ? -0.472 8.826 -8.345 1.00 60.06 109 ASN A C 1
ATOM 851 O O . ASN A 1 109 ? -0.509 9.621 -9.284 1.00 60.06 109 ASN A O 1
ATOM 855 N N . ASN A 1 110 ? -0.114 9.223 -7.127 1.00 60.72 110 ASN A N 1
ATOM 856 C CA . ASN A 1 110 ? 0.533 10.517 -6.947 1.00 60.72 110 ASN A CA 1
ATOM 857 C C . ASN A 1 110 ? 2.022 10.362 -7.273 1.00 60.72 110 ASN A C 1
ATOM 859 O O . ASN A 1 110 ? 2.721 9.657 -6.525 1.00 60.72 110 ASN A O 1
ATOM 863 N N . PRO A 1 111 ? 2.510 10.990 -8.365 1.00 56.84 111 PRO A N 1
ATOM 864 C CA . PRO A 1 111 ? 3.921 10.945 -8.713 1.00 56.84 111 PRO A CA 1
ATOM 865 C C . PRO A 1 111 ? 4.772 11.411 -7.530 1.00 56.84 111 PRO A C 1
ATOM 867 O O . PRO A 1 111 ? 4.340 12.202 -6.686 1.00 56.84 111 PRO A O 1
ATOM 870 N N . PHE A 1 112 ? 5.968 10.843 -7.429 1.00 59.97 112 PHE A N 1
ATOM 871 C CA . PHE A 1 112 ? 6.959 11.272 -6.455 1.00 59.97 112 PHE A CA 1
ATOM 872 C C . PHE A 1 112 ? 7.389 12.694 -6.792 1.00 59.97 112 PHE A C 1
ATOM 874 O O . PHE A 1 112 ? 7.890 12.929 -7.890 1.00 59.97 112 PHE A O 1
ATOM 881 N N . SER A 1 113 ? 7.141 13.649 -5.898 1.00 62.22 113 SER A N 1
ATOM 882 C CA . SER A 1 113 ? 7.690 14.991 -6.065 1.00 62.22 113 SER A CA 1
ATOM 883 C C . SER A 1 113 ? 9.158 14.994 -5.650 1.00 62.22 113 SER A C 1
ATOM 885 O O . SER A 1 113 ? 9.585 14.205 -4.808 1.00 62.22 113 SER A O 1
ATOM 887 N N . GLU A 1 114 ? 9.943 15.917 -6.205 1.00 60.47 114 GLU A N 1
ATOM 888 C CA . GLU A 1 114 ? 11.339 16.092 -5.789 1.00 60.47 114 GLU A CA 1
ATOM 889 C C . GLU A 1 114 ? 11.466 16.434 -4.299 1.00 60.47 114 GLU A C 1
ATOM 891 O O . GLU A 1 114 ? 12.430 16.029 -3.660 1.00 60.47 114 GLU A O 1
ATOM 896 N N . SER A 1 115 ? 10.462 17.089 -3.709 1.00 60.66 115 SER A N 1
ATOM 897 C CA . SER A 1 115 ? 10.405 17.340 -2.263 1.00 60.66 115 SER A CA 1
ATOM 898 C C . SER A 1 115 ? 10.419 16.057 -1.433 1.00 60.66 115 SER A C 1
ATOM 900 O O . SER A 1 115 ? 10.999 16.037 -0.351 1.00 60.66 115 SER A O 1
ATOM 902 N N . ASP A 1 116 ? 9.813 14.982 -1.940 1.00 64.00 116 ASP A N 1
ATOM 903 C CA . ASP A 1 116 ? 9.753 13.711 -1.227 1.00 64.00 116 ASP A CA 1
ATOM 904 C C . ASP A 1 116 ? 11.110 12.983 -1.270 1.00 64.00 116 ASP A C 1
ATOM 906 O O . ASP A 1 116 ? 11.375 12.162 -0.398 1.00 64.00 116 ASP A O 1
ATOM 910 N N . ARG A 1 117 ? 11.999 13.305 -2.233 1.00 64.75 117 ARG A N 1
ATOM 911 C CA . ARG A 1 117 ? 13.361 12.735 -2.345 1.00 64.75 117 ARG A CA 1
ATOM 912 C C . ARG A 1 117 ? 14.266 13.177 -1.201 1.00 64.75 117 ARG A C 1
ATOM 914 O O . ARG A 1 117 ? 14.981 12.352 -0.642 1.00 64.75 117 ARG A O 1
ATOM 921 N N . TYR A 1 118 ? 14.224 14.461 -0.846 1.00 62.69 118 TYR A N 1
ATOM 922 C CA . TYR A 1 118 ? 15.120 15.047 0.158 1.00 62.69 118 TYR A CA 1
ATOM 923 C C . TYR A 1 118 ? 14.822 14.589 1.595 1.00 62.69 118 TYR A C 1
ATOM 925 O O . TYR A 1 118 ? 15.678 14.726 2.465 1.00 62.69 118 TYR A O 1
ATOM 933 N N . GLY A 1 119 ? 13.629 14.040 1.848 1.00 67.00 119 GLY A N 1
ATOM 934 C CA . GLY A 1 119 ? 13.226 13.516 3.156 1.00 67.00 119 GLY A CA 1
ATOM 935 C C . GLY A 1 119 ? 13.492 12.021 3.360 1.00 67.00 119 GLY A C 1
ATOM 936 O O . GLY A 1 119 ? 13.194 11.500 4.436 1.00 67.00 119 GLY A O 1
ATOM 937 N N . LEU A 1 120 ? 14.015 11.314 2.351 1.00 71.81 120 LEU A N 1
ATOM 938 C CA . LEU A 1 120 ? 14.218 9.871 2.438 1.00 71.81 120 LEU A CA 1
ATOM 939 C C . LEU A 1 120 ? 15.441 9.501 3.292 1.00 71.81 120 LEU A C 1
ATOM 941 O O . LEU A 1 120 ? 16.482 10.151 3.208 1.00 71.81 120 LEU A O 1
ATOM 945 N N . PRO A 1 121 ? 15.372 8.396 4.057 1.00 81.62 121 PRO A N 1
ATOM 946 C CA . PRO A 1 121 ? 16.561 7.783 4.639 1.00 81.62 121 PRO A CA 1
ATOM 947 C C . PRO A 1 121 ? 17.604 7.444 3.562 1.00 81.62 121 PRO A C 1
ATOM 949 O O . PRO A 1 121 ? 17.252 7.033 2.457 1.00 81.62 121 PRO A O 1
ATOM 952 N N . ALA A 1 122 ? 18.894 7.519 3.900 1.00 85.12 122 ALA A N 1
ATOM 953 C CA . ALA A 1 122 ? 19.986 7.282 2.946 1.00 85.12 122 ALA A CA 1
ATOM 954 C C . ALA A 1 122 ? 19.919 5.908 2.244 1.00 85.12 122 ALA A C 1
ATOM 956 O O . ALA A 1 122 ? 20.304 5.775 1.084 1.00 85.12 122 ALA A O 1
ATOM 957 N N . GLU A 1 123 ? 19.427 4.875 2.932 1.00 86.12 123 GLU A N 1
ATOM 958 C CA . GLU A 1 123 ? 19.222 3.544 2.345 1.00 86.12 123 GLU A CA 1
ATOM 959 C C . GLU A 1 123 ? 18.147 3.560 1.248 1.00 86.12 123 GLU A C 1
ATOM 961 O O . GLU A 1 123 ? 18.314 2.966 0.183 1.00 86.12 123 GLU A O 1
ATOM 966 N N . ASP A 1 124 ? 17.061 4.286 1.489 1.00 84.25 124 ASP A N 1
ATOM 967 C CA . ASP A 1 124 ? 15.931 4.399 0.573 1.00 84.25 124 ASP A CA 1
ATOM 968 C C . ASP A 1 124 ? 16.278 5.231 -0.649 1.00 84.25 124 ASP A C 1
ATOM 970 O O . ASP A 1 124 ? 15.908 4.870 -1.766 1.00 84.25 124 ASP A O 1
ATOM 974 N N . GLN A 1 125 ? 17.057 6.291 -0.442 1.00 86.06 125 GLN A N 1
ATOM 975 C CA . GLN A 1 125 ? 17.611 7.087 -1.523 1.00 86.06 125 GLN A CA 1
ATOM 976 C C . GLN A 1 125 ? 18.483 6.226 -2.447 1.00 86.06 125 GLN A C 1
ATOM 978 O O . GLN A 1 125 ? 18.257 6.214 -3.653 1.00 86.06 125 GLN A O 1
ATOM 983 N N . LYS A 1 126 ? 19.396 5.413 -1.895 1.00 90.06 126 LYS A N 1
ATOM 984 C CA . LYS A 1 126 ? 20.224 4.490 -2.694 1.00 90.06 126 LYS A CA 1
ATOM 985 C C . LYS A 1 126 ? 19.390 3.470 -3.469 1.00 90.06 126 LYS A C 1
ATOM 987 O O . LYS A 1 126 ? 19.691 3.177 -4.624 1.00 90.06 126 LYS A O 1
ATOM 992 N N . ARG A 1 127 ? 18.345 2.911 -2.847 1.00 88.88 127 ARG A N 1
ATOM 993 C CA . ARG A 1 127 ? 17.432 1.965 -3.514 1.00 88.88 127 ARG A CA 1
ATOM 994 C C . ARG A 1 127 ? 16.679 2.627 -4.666 1.00 88.88 127 ARG A C 1
ATOM 996 O O . ARG A 1 127 ? 16.511 1.996 -5.709 1.00 88.88 127 ARG A O 1
ATOM 1003 N N . LEU A 1 128 ? 16.239 3.871 -4.479 1.00 88.88 128 LEU A N 1
ATOM 1004 C CA . LEU A 1 128 ? 15.549 4.645 -5.504 1.00 88.88 128 LEU A CA 1
ATOM 1005 C C . LEU A 1 128 ? 16.492 4.996 -6.660 1.00 88.88 128 LEU A C 1
ATOM 1007 O O . LEU A 1 128 ? 16.171 4.693 -7.804 1.00 88.88 128 LEU A O 1
ATOM 1011 N N . GLU A 1 129 ? 17.675 5.537 -6.362 1.00 91.19 129 GLU A N 1
ATOM 1012 C CA . GLU A 1 129 ? 18.713 5.860 -7.352 1.00 91.19 129 GLU A CA 1
ATOM 1013 C C . GLU A 1 129 ? 19.111 4.628 -8.172 1.00 91.19 129 GLU A C 1
ATOM 1015 O O . GLU A 1 129 ? 19.248 4.702 -9.393 1.00 91.19 129 GLU A O 1
ATOM 1020 N N . HIS A 1 130 ? 19.245 3.469 -7.521 1.00 92.94 130 HIS A N 1
ATOM 1021 C CA . HIS A 1 130 ? 19.517 2.214 -8.210 1.00 92.94 130 HIS A CA 1
ATOM 1022 C C . HIS A 1 130 ? 18.383 1.832 -9.174 1.00 92.94 130 HIS A C 1
ATOM 1024 O O . HIS A 1 130 ? 18.648 1.559 -10.343 1.00 92.94 130 HIS A O 1
ATOM 1030 N N . ALA A 1 131 ? 17.126 1.862 -8.720 1.00 91.44 131 ALA A N 1
ATOM 1031 C CA . ALA A 1 131 ? 15.975 1.534 -9.562 1.00 91.44 131 ALA A CA 1
ATOM 1032 C C . ALA A 1 131 ? 15.821 2.511 -10.747 1.00 91.44 131 ALA A C 1
ATOM 1034 O O . ALA A 1 131 ? 15.549 2.090 -11.871 1.00 91.44 131 ALA A O 1
ATOM 1035 N N . GLU A 1 132 ? 16.044 3.808 -10.523 1.00 92.81 132 GLU A N 1
ATOM 1036 C CA . GLU A 1 132 ? 16.018 4.836 -11.570 1.00 92.81 132 GLU A CA 1
ATOM 1037 C C . GLU A 1 132 ? 17.172 4.664 -12.571 1.00 92.81 132 GLU A C 1
ATOM 1039 O O . GLU A 1 132 ? 16.970 4.799 -13.781 1.00 92.81 132 GLU A O 1
ATOM 1044 N N . SER A 1 133 ? 18.366 4.296 -12.094 1.00 95.00 133 SER A N 1
ATOM 1045 C CA . SER A 1 133 ? 19.517 3.990 -12.949 1.00 95.00 133 SER A CA 1
ATOM 1046 C C . SER A 1 133 ? 19.231 2.818 -13.888 1.00 95.00 133 SER A C 1
ATOM 1048 O O . SER A 1 133 ? 19.555 2.897 -15.073 1.00 95.00 133 SER A O 1
ATOM 1050 N N . GLU A 1 134 ? 18.577 1.758 -13.405 1.00 95.06 134 GLU A N 1
ATOM 1051 C CA . GLU A 1 134 ? 18.188 0.617 -14.244 1.00 95.06 134 GLU A CA 1
ATOM 1052 C C . GLU A 1 134 ? 17.188 1.014 -15.338 1.00 95.06 134 GLU A C 1
ATOM 1054 O O . GLU A 1 134 ? 17.347 0.612 -16.493 1.00 95.06 134 GLU A O 1
ATOM 1059 N N . VAL A 1 135 ? 16.213 1.878 -15.026 1.00 93.88 135 VAL A N 1
ATOM 1060 C CA . VAL A 1 135 ? 15.315 2.449 -16.046 1.00 93.88 135 VAL A CA 1
ATOM 1061 C C . VAL A 1 135 ? 16.121 3.207 -17.102 1.00 93.88 135 VAL A C 1
ATOM 1063 O O . VAL A 1 135 ? 15.942 2.963 -18.297 1.00 93.88 135 VAL A O 1
ATOM 1066 N N . GLY A 1 136 ? 17.046 4.073 -16.677 1.00 94.62 136 GLY A N 1
ATOM 1067 C CA . GLY A 1 136 ? 17.905 4.838 -17.582 1.00 94.62 136 GLY A CA 1
ATOM 1068 C C . GLY A 1 136 ? 18.769 3.950 -18.484 1.00 94.62 136 GLY A C 1
ATOM 1069 O O . GLY A 1 136 ? 18.843 4.182 -19.691 1.00 94.62 136 GLY A O 1
ATOM 1070 N N . LYS A 1 137 ? 19.366 2.883 -17.935 1.00 96.69 137 LYS A N 1
ATOM 1071 C CA . LYS A 1 137 ? 20.160 1.902 -18.698 1.00 96.69 137 LYS A CA 1
ATOM 1072 C C . LYS A 1 137 ? 19.325 1.184 -19.753 1.00 96.69 137 LYS A C 1
ATOM 1074 O O . LYS A 1 137 ? 19.765 1.059 -20.895 1.00 96.69 137 LYS A O 1
ATOM 1079 N N . LEU A 1 138 ? 18.126 0.727 -19.394 1.00 95.50 138 LEU A N 1
ATOM 1080 C CA . LEU A 1 138 ? 17.237 0.026 -20.322 1.00 95.50 138 LEU A CA 1
ATOM 1081 C C . LEU A 1 138 ? 16.730 0.951 -21.433 1.00 95.50 138 LEU A C 1
ATOM 1083 O O . LEU A 1 138 ? 16.696 0.542 -22.591 1.00 95.50 138 LEU A O 1
ATOM 1087 N N . GLN A 1 139 ? 16.417 2.207 -21.112 1.00 94.56 139 GLN A N 1
ATOM 1088 C CA . GLN A 1 139 ? 16.029 3.211 -22.107 1.00 94.56 139 GLN A CA 1
ATOM 1089 C C . GLN A 1 139 ? 17.188 3.578 -23.044 1.00 94.56 139 GLN A C 1
ATOM 1091 O O . GLN A 1 139 ? 16.995 3.680 -24.255 1.00 94.56 139 GLN A O 1
ATOM 1096 N N . ALA A 1 140 ? 18.411 3.714 -22.523 1.00 95.50 140 ALA A N 1
ATOM 1097 C CA . ALA A 1 140 ? 19.598 3.928 -23.350 1.00 95.50 140 ALA A CA 1
ATOM 1098 C C . ALA A 1 140 ? 19.883 2.717 -24.260 1.00 95.50 140 ALA A C 1
ATOM 1100 O O . ALA A 1 140 ? 20.219 2.886 -25.435 1.00 95.50 140 ALA A O 1
ATOM 1101 N N . LYS A 1 141 ? 19.693 1.490 -23.749 1.00 95.12 141 LYS A N 1
ATOM 1102 C CA . LYS A 1 141 ? 19.782 0.253 -24.541 1.00 95.12 141 LYS A CA 1
ATOM 1103 C C . LYS A 1 141 ? 18.715 0.208 -25.638 1.00 95.12 141 LYS A C 1
ATOM 1105 O O . LYS A 1 141 ? 19.009 -0.175 -26.765 1.00 95.12 141 LYS A O 1
ATOM 1110 N N . GLU A 1 142 ? 17.490 0.625 -25.339 1.00 92.69 142 GLU A N 1
ATOM 1111 C CA . GLU A 1 142 ? 16.410 0.707 -26.324 1.00 92.69 142 GLU A CA 1
ATOM 1112 C C . GLU A 1 142 ? 16.735 1.688 -27.451 1.00 92.69 142 GLU A C 1
ATOM 1114 O O . GLU A 1 142 ? 16.552 1.370 -28.628 1.00 92.69 142 GLU A O 1
ATOM 1119 N N . GLN A 1 143 ? 17.266 2.863 -27.117 1.00 93.56 143 GLN A N 1
ATOM 1120 C CA . GLN A 1 143 ? 17.684 3.844 -28.115 1.00 93.56 143 GLN A CA 1
ATOM 1121 C C . GLN A 1 143 ? 18.823 3.308 -28.991 1.00 93.56 143 GLN A C 1
ATOM 1123 O O . GLN A 1 143 ? 18.737 3.389 -30.219 1.00 93.56 143 GLN A O 1
ATOM 1128 N N . SER A 1 144 ? 19.854 2.706 -28.390 1.00 95.25 144 SER A N 1
ATOM 1129 C CA . SER A 1 144 ? 21.001 2.179 -29.137 1.00 95.25 144 SER A CA 1
ATOM 1130 C C . SER A 1 144 ? 20.620 1.005 -30.043 1.00 95.25 144 SER A C 1
ATOM 1132 O O . SER A 1 144 ? 20.987 0.994 -31.219 1.00 95.25 144 SER A O 1
ATOM 1134 N N . LEU A 1 145 ? 19.805 0.061 -29.561 1.00 94.19 145 LEU A N 1
ATOM 1135 C CA . LEU A 1 145 ? 19.319 -1.051 -30.379 1.00 94.19 145 LEU A CA 1
ATOM 1136 C C . LEU A 1 145 ? 18.413 -0.581 -31.518 1.00 94.19 145 LEU A C 1
ATOM 1138 O O . LEU A 1 145 ? 18.492 -1.125 -32.617 1.00 94.19 145 LEU A O 1
ATOM 1142 N N . ASN A 1 146 ? 17.601 0.459 -31.315 1.00 93.38 146 ASN A N 1
ATOM 1143 C CA . ASN A 1 146 ? 16.793 1.030 -32.392 1.00 93.38 146 ASN A CA 1
ATOM 1144 C C . ASN A 1 146 ? 17.643 1.639 -33.518 1.00 93.38 146 ASN A C 1
ATOM 1146 O O . ASN A 1 146 ? 17.269 1.516 -34.687 1.00 93.38 146 ASN A O 1
ATOM 1150 N N . VAL A 1 147 ? 18.781 2.264 -33.193 1.00 94.88 147 VAL A N 1
ATOM 1151 C CA . VAL A 1 147 ? 19.746 2.752 -34.195 1.00 94.88 147 VAL A CA 1
ATOM 1152 C C . VAL A 1 147 ? 20.365 1.573 -34.946 1.00 94.88 147 VAL A C 1
ATOM 1154 O O . VAL A 1 147 ? 20.270 1.511 -36.172 1.00 94.88 147 VAL A O 1
ATOM 1157 N N . LEU A 1 148 ? 20.886 0.577 -34.223 1.00 94.06 148 LEU A N 1
ATOM 1158 C CA . LEU A 1 148 ? 21.495 -0.617 -34.821 1.00 94.06 148 LEU A CA 1
ATOM 1159 C C . LEU A 1 148 ? 20.508 -1.419 -35.686 1.00 94.06 148 LEU A C 1
ATOM 1161 O O . LEU A 1 148 ? 20.895 -1.978 -36.713 1.00 94.06 148 LEU A O 1
ATOM 1165 N N . ARG A 1 149 ? 19.222 -1.450 -35.312 1.00 94.25 149 ARG A N 1
ATOM 1166 C CA . ARG A 1 149 ? 18.151 -2.084 -36.095 1.00 94.25 149 ARG A CA 1
ATOM 1167 C C . ARG A 1 149 ? 17.971 -1.402 -37.450 1.00 94.25 149 ARG A C 1
ATOM 1169 O O . ARG A 1 149 ? 17.864 -2.087 -38.466 1.00 94.25 149 ARG A O 1
ATOM 1176 N N . LYS A 1 150 ? 17.961 -0.063 -37.475 1.00 94.12 150 LYS A N 1
ATOM 1177 C CA . LYS A 1 150 ? 17.867 0.726 -38.717 1.00 94.12 150 LYS A CA 1
ATOM 1178 C C . LYS A 1 150 ? 19.093 0.515 -39.605 1.00 94.12 150 LYS A C 1
ATOM 1180 O O . LYS A 1 150 ? 18.945 0.364 -40.814 1.00 94.12 150 LYS A O 1
ATOM 1185 N N . GLU A 1 151 ? 20.284 0.452 -39.015 1.00 94.75 151 GLU A N 1
ATOM 1186 C CA . GLU A 1 151 ? 21.527 0.183 -39.747 1.00 94.75 151 GLU A CA 1
ATOM 1187 C C . GLU A 1 151 ? 21.553 -1.217 -40.372 1.00 9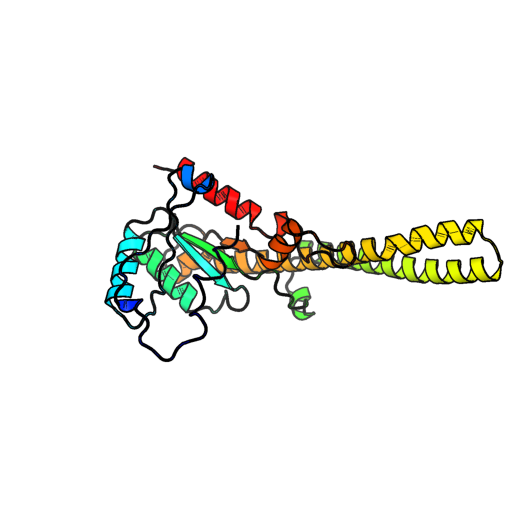4.75 151 GLU A C 1
ATOM 1189 O O . GLU A 1 151 ? 21.905 -1.360 -41.543 1.00 94.75 151 GLU A O 1
ATOM 1194 N N . ALA A 1 152 ? 21.154 -2.251 -39.622 1.00 93.88 152 ALA A N 1
ATOM 1195 C CA . ALA A 1 152 ? 21.078 -3.621 -40.131 1.00 93.88 152 ALA A CA 1
ATOM 1196 C C . ALA A 1 152 ? 20.082 -3.737 -41.297 1.00 93.88 152 ALA A C 1
ATOM 1198 O O . ALA A 1 152 ? 20.388 -4.369 -42.310 1.00 93.88 152 ALA A O 1
ATOM 1199 N N . LEU A 1 153 ? 18.934 -3.055 -41.191 1.00 94.00 153 LEU A N 1
ATOM 1200 C CA . LEU A 1 153 ? 17.941 -2.980 -42.262 1.00 94.00 153 LEU A CA 1
ATOM 1201 C C . LEU A 1 153 ? 18.508 -2.301 -43.518 1.00 94.00 153 LEU A C 1
ATOM 1203 O O . LEU A 1 153 ? 18.364 -2.829 -44.619 1.00 94.00 153 LEU A O 1
ATOM 1207 N N . ALA A 1 154 ? 19.200 -1.167 -43.360 1.00 95.62 154 ALA A N 1
ATOM 1208 C CA . ALA A 1 154 ? 19.828 -0.452 -44.473 1.00 95.62 154 ALA A CA 1
ATOM 1209 C C . ALA A 1 154 ? 20.898 -1.298 -45.188 1.00 95.62 154 ALA A C 1
ATOM 1211 O O . ALA A 1 154 ? 21.029 -1.233 -46.409 1.00 95.62 154 ALA A O 1
ATOM 1212 N N . ARG A 1 155 ? 21.632 -2.132 -44.439 1.00 95.50 155 ARG A N 1
ATOM 1213 C CA . ARG A 1 155 ? 22.649 -3.056 -44.971 1.00 95.50 155 ARG A CA 1
ATOM 1214 C C . ARG A 1 155 ? 22.077 -4.372 -45.510 1.00 95.50 155 ARG A C 1
ATOM 1216 O O . ARG A 1 155 ? 22.847 -5.176 -46.027 1.00 95.50 155 ARG A O 1
ATOM 1223 N N . LYS A 1 156 ? 20.760 -4.599 -45.404 1.00 95.12 156 LYS A N 1
ATOM 1224 C CA . LYS A 1 156 ? 20.088 -5.875 -45.728 1.00 95.12 156 LYS A CA 1
ATOM 1225 C C . LYS A 1 156 ? 20.681 -7.081 -44.977 1.00 95.12 156 LYS A C 1
ATOM 1227 O O . LYS A 1 156 ? 20.638 -8.207 -45.465 1.00 95.12 156 LYS A O 1
ATOM 1232 N N . ASP A 1 157 ? 21.227 -6.846 -43.784 1.00 94.94 157 ASP A N 1
ATOM 1233 C CA . ASP A 1 157 ? 21.742 -7.893 -42.901 1.00 94.94 157 ASP A CA 1
ATOM 1234 C C . ASP A 1 157 ? 20.575 -8.490 -42.101 1.00 94.94 157 ASP A C 1
ATOM 1236 O O . ASP A 1 157 ? 20.269 -8.077 -40.978 1.00 94.94 157 ASP A O 1
ATOM 1240 N N . TRP A 1 158 ? 19.868 -9.432 -42.729 1.00 93.38 158 TRP A N 1
ATOM 1241 C CA . TRP A 1 158 ? 18.642 -10.019 -42.181 1.00 93.38 158 TRP A CA 1
ATOM 1242 C C . TRP A 1 158 ? 18.873 -10.803 -40.891 1.00 93.38 158 TRP A C 1
ATOM 1244 O O . TRP A 1 158 ? 18.029 -10.767 -39.997 1.00 93.38 158 TRP A O 1
ATOM 1254 N N . GLN A 1 159 ? 20.021 -11.471 -40.766 1.00 94.25 159 GLN A N 1
ATOM 1255 C CA . GLN A 1 159 ? 20.354 -12.248 -39.575 1.00 94.25 159 GLN A CA 1
ATOM 1256 C C . GLN A 1 159 ? 20.556 -11.327 -38.368 1.00 94.25 159 GLN A C 1
ATOM 1258 O O . GLN A 1 159 ? 19.986 -11.558 -37.298 1.00 94.25 159 GLN A O 1
ATOM 1263 N N . ARG A 1 160 ? 21.311 -10.236 -38.545 1.00 93.19 160 ARG A N 1
ATOM 1264 C CA . ARG A 1 160 ? 21.499 -9.230 -37.495 1.00 93.19 160 ARG A CA 1
ATOM 1265 C C . ARG A 1 160 ? 20.210 -8.474 -37.185 1.00 93.19 160 ARG A C 1
ATOM 1267 O O . ARG A 1 160 ? 19.928 -8.220 -36.015 1.00 93.19 160 ARG A O 1
ATOM 1274 N N . TYR A 1 161 ? 19.419 -8.137 -38.204 1.00 93.94 161 TYR A N 1
ATOM 1275 C CA . TYR A 1 161 ? 18.128 -7.472 -38.027 1.00 93.94 161 TYR A CA 1
ATOM 1276 C C . TYR A 1 161 ? 17.157 -8.313 -37.190 1.00 93.94 161 TYR A C 1
ATOM 1278 O O . TYR A 1 161 ? 16.529 -7.776 -36.276 1.00 93.94 161 TYR A O 1
ATOM 1286 N N . ALA A 1 162 ? 17.053 -9.617 -37.475 1.00 94.25 162 ALA A N 1
ATOM 1287 C CA . ALA A 1 162 ? 16.176 -10.527 -36.743 1.00 94.25 162 ALA A CA 1
ATOM 1288 C C . ALA A 1 162 ? 16.551 -10.582 -35.255 1.00 94.25 162 ALA A C 1
ATOM 1290 O O . ALA A 1 162 ? 15.699 -10.337 -34.403 1.00 94.25 162 ALA A O 1
ATOM 1291 N N . LYS A 1 163 ? 17.842 -10.774 -34.949 1.00 94.25 163 LYS A N 1
ATOM 1292 C CA . LYS A 1 163 ? 18.342 -10.815 -33.566 1.00 94.25 163 LYS A CA 1
ATOM 1293 C C . LYS A 1 163 ? 18.074 -9.512 -32.801 1.00 94.25 163 LYS A C 1
ATOM 1295 O O . LYS A 1 163 ? 17.608 -9.539 -31.669 1.00 94.25 163 LYS A O 1
ATOM 1300 N N . ILE A 1 164 ? 18.346 -8.359 -33.418 1.00 93.94 164 ILE A N 1
ATOM 1301 C CA . ILE A 1 164 ? 18.104 -7.057 -32.774 1.00 93.94 164 ILE A CA 1
ATOM 1302 C C . ILE A 1 164 ? 16.604 -6.811 -32.577 1.00 93.94 164 ILE A C 1
ATOM 1304 O O . ILE A 1 164 ? 16.206 -6.236 -31.568 1.00 93.94 164 ILE A O 1
ATOM 1308 N N . SER A 1 165 ? 15.767 -7.222 -33.532 1.00 92.88 165 SER A N 1
ATOM 1309 C CA . SER A 1 165 ? 14.317 -7.023 -33.443 1.00 92.88 165 SER A CA 1
ATOM 1310 C C . SER A 1 165 ? 13.708 -7.800 -32.281 1.00 92.88 165 SER A C 1
ATOM 1312 O O . SER A 1 165 ? 12.897 -7.230 -31.557 1.00 92.88 165 SER A O 1
ATOM 1314 N N . GLU A 1 166 ? 14.159 -9.035 -32.059 1.00 92.75 166 GLU A N 1
ATOM 1315 C CA . GLU A 1 166 ? 13.768 -9.844 -30.901 1.00 92.75 166 GLU A CA 1
ATOM 1316 C C . GLU A 1 166 ? 14.148 -9.157 -29.576 1.00 92.75 166 GLU A C 1
ATOM 1318 O O . GLU A 1 166 ? 13.316 -9.027 -28.678 1.00 92.75 166 GLU A O 1
ATOM 1323 N N . GLU A 1 167 ? 15.371 -8.623 -29.463 1.00 92.88 167 GLU A N 1
ATOM 1324 C CA . GLU A 1 167 ? 15.789 -7.886 -28.260 1.00 92.88 167 GLU A CA 1
ATOM 1325 C C . GLU A 1 167 ? 14.971 -6.599 -28.036 1.00 92.88 167 GLU A C 1
ATOM 1327 O O . GLU A 1 167 ? 14.593 -6.287 -26.905 1.00 92.88 167 GLU A O 1
ATOM 1332 N N . VAL A 1 168 ? 14.674 -5.848 -29.103 1.00 92.38 168 VAL A N 1
ATOM 1333 C CA . VAL A 1 168 ? 13.851 -4.627 -29.029 1.00 92.38 168 VAL A CA 1
ATOM 1334 C C . VAL A 1 168 ? 12.413 -4.942 -28.623 1.00 92.38 168 VAL A C 1
ATOM 1336 O O . VAL A 1 168 ? 11.790 -4.138 -27.937 1.00 92.38 168 VAL A O 1
ATOM 1339 N N . GLU A 1 169 ? 11.881 -6.101 -28.999 1.00 91.75 169 GLU A N 1
ATOM 1340 C CA . GLU A 1 169 ? 10.517 -6.498 -28.647 1.00 91.75 169 GLU A CA 1
ATOM 1341 C C . GLU A 1 169 ? 10.344 -6.773 -27.143 1.00 91.75 169 GLU A C 1
ATOM 1343 O O . GLU A 1 169 ? 9.283 -6.490 -26.577 1.00 91.75 169 GLU A O 1
ATOM 1348 N N . GLN A 1 170 ? 11.397 -7.260 -26.478 1.00 91.44 170 GLN A N 1
ATOM 1349 C CA . GLN A 1 170 ? 11.389 -7.559 -25.042 1.00 91.44 170 GLN A CA 1
ATOM 1350 C C . GLN A 1 170 ? 11.625 -6.321 -24.162 1.00 91.44 170 GLN A C 1
ATOM 1352 O O . GLN A 1 170 ? 11.152 -6.263 -23.023 1.00 91.44 170 GLN A O 1
ATOM 1357 N N . LEU A 1 171 ? 12.339 -5.317 -24.677 1.00 93.00 171 LEU A N 1
ATOM 1358 C CA . LEU A 1 171 ? 12.737 -4.128 -23.920 1.00 93.00 171 LEU A CA 1
ATOM 1359 C C . LEU A 1 171 ? 11.576 -3.347 -23.281 1.00 93.00 171 LEU A C 1
ATOM 1361 O O . LEU A 1 171 ? 11.713 -2.994 -22.109 1.00 93.00 171 LEU A O 1
ATOM 1365 N N . PRO A 1 172 ? 10.431 -3.110 -23.951 1.00 92.81 172 PRO A N 1
ATOM 1366 C CA . PRO A 1 172 ? 9.296 -2.427 -23.335 1.00 92.81 172 PRO A CA 1
ATOM 1367 C C . PRO A 1 172 ? 8.813 -3.094 -22.044 1.00 92.81 172 PRO A C 1
ATOM 1369 O O . PRO A 1 172 ? 8.492 -2.398 -21.083 1.00 92.81 172 PRO A O 1
ATOM 1372 N N . ASN A 1 173 ? 8.817 -4.430 -21.989 1.00 93.50 173 ASN A N 1
ATOM 1373 C CA . ASN A 1 173 ? 8.411 -5.181 -20.799 1.00 93.50 173 ASN A CA 1
ATOM 1374 C C . ASN A 1 173 ? 9.424 -4.982 -19.661 1.00 93.50 173 ASN A C 1
ATOM 1376 O O . ASN A 1 173 ? 9.039 -4.767 -18.513 1.00 93.50 173 ASN A O 1
ATOM 1380 N N . LEU A 1 174 ? 10.723 -4.997 -19.982 1.00 94.00 174 LEU A N 1
ATOM 1381 C CA . LEU A 1 174 ? 11.798 -4.758 -19.013 1.00 94.00 174 LEU A CA 1
ATOM 1382 C C . LEU A 1 174 ? 11.760 -3.325 -18.468 1.00 94.00 174 LEU A C 1
ATOM 1384 O O . LEU A 1 174 ? 11.855 -3.120 -17.260 1.00 94.00 174 LEU A O 1
ATOM 1388 N N . VAL A 1 175 ? 11.565 -2.332 -19.341 1.00 93.38 175 VAL A N 1
ATOM 1389 C CA . VAL A 1 175 ? 11.424 -0.921 -18.949 1.00 93.38 175 VAL A CA 1
ATOM 1390 C C . VAL A 1 175 ? 10.194 -0.734 -18.063 1.00 93.38 175 VAL A C 1
ATOM 1392 O O . VAL A 1 175 ? 10.262 -0.032 -17.054 1.00 93.38 175 VAL A O 1
ATOM 1395 N N . ALA A 1 176 ? 9.069 -1.360 -18.412 1.00 92.25 176 ALA A N 1
ATOM 1396 C CA . ALA A 1 176 ? 7.849 -1.293 -17.620 1.00 92.25 176 ALA A CA 1
ATOM 1397 C C . ALA A 1 176 ? 8.027 -1.929 -16.230 1.00 92.25 176 ALA A C 1
ATOM 1399 O O . ALA A 1 176 ? 7.618 -1.334 -15.231 1.00 92.25 176 ALA A O 1
ATOM 1400 N N . ALA A 1 177 ? 8.699 -3.081 -16.143 1.00 92.19 177 ALA A N 1
ATOM 1401 C CA . ALA A 1 177 ? 9.033 -3.729 -14.875 1.00 92.19 177 ALA A CA 1
ATOM 1402 C C . ALA A 1 177 ? 9.974 -2.870 -14.010 1.00 92.19 177 ALA A C 1
ATOM 1404 O O . ALA A 1 177 ? 9.709 -2.678 -12.823 1.00 92.19 177 ALA A O 1
ATOM 1405 N N . ALA A 1 178 ? 11.018 -2.281 -14.602 1.00 93.12 178 ALA A N 1
ATOM 1406 C CA . ALA A 1 178 ? 11.930 -1.382 -13.895 1.00 93.12 178 ALA A CA 1
ATOM 1407 C C . ALA A 1 178 ? 11.207 -0.122 -13.378 1.00 93.12 178 ALA A C 1
ATOM 1409 O O . ALA A 1 178 ? 11.401 0.291 -12.236 1.00 93.12 178 ALA A O 1
ATOM 1410 N N . LYS A 1 179 ? 10.286 0.451 -14.165 1.00 91.94 179 LYS A N 1
ATOM 1411 C CA . LYS A 1 179 ? 9.433 1.568 -13.715 1.00 91.94 179 LYS A CA 1
ATOM 1412 C C . LYS A 1 179 ? 8.503 1.172 -12.565 1.00 91.94 179 LYS A C 1
ATOM 1414 O O . LYS A 1 179 ? 8.314 1.961 -11.641 1.00 91.94 179 LYS A O 1
ATOM 1419 N N . ALA A 1 180 ? 7.939 -0.035 -12.588 1.00 90.88 180 ALA A N 1
ATOM 1420 C CA . ALA A 1 180 ? 7.149 -0.544 -11.467 1.00 90.88 180 ALA A CA 1
ATOM 1421 C C . ALA A 1 180 ? 8.002 -0.737 -10.204 1.00 90.88 180 ALA A C 1
ATOM 1423 O O . ALA A 1 180 ? 7.535 -0.451 -9.106 1.00 90.88 180 ALA A O 1
ATOM 1424 N N . GLN A 1 181 ? 9.269 -1.138 -10.343 1.00 91.56 181 GLN A N 1
ATOM 1425 C CA . GLN A 1 181 ? 10.200 -1.218 -9.217 1.00 91.56 181 GLN A CA 1
ATOM 1426 C C . GLN A 1 181 ? 10.488 0.158 -8.601 1.00 91.56 181 GLN A C 1
ATOM 1428 O O . GLN A 1 181 ? 10.507 0.275 -7.375 1.00 91.56 181 GLN A O 1
ATOM 1433 N N . VAL A 1 182 ? 10.653 1.203 -9.420 1.00 90.38 182 VAL A N 1
ATOM 1434 C CA . VAL A 1 182 ? 10.758 2.589 -8.927 1.00 90.38 182 VAL A CA 1
ATOM 1435 C C . VAL A 1 182 ? 9.516 2.951 -8.109 1.00 90.38 182 VAL A C 1
ATOM 1437 O O . VAL A 1 182 ? 9.639 3.368 -6.959 1.00 90.38 182 VAL A O 1
ATOM 1440 N N . ALA A 1 183 ? 8.318 2.710 -8.655 1.00 89.31 183 ALA A N 1
ATOM 1441 C CA . ALA A 1 183 ? 7.060 2.987 -7.959 1.00 89.31 183 ALA A CA 1
ATOM 1442 C C . ALA A 1 183 ? 6.944 2.231 -6.623 1.00 89.31 183 ALA A C 1
ATOM 1444 O O . ALA A 1 183 ? 6.549 2.817 -5.614 1.00 89.31 183 ALA A O 1
ATOM 1445 N N . GLN A 1 184 ? 7.345 0.959 -6.595 1.00 91.31 184 GLN A N 1
ATOM 1446 C CA . GLN A 1 184 ? 7.357 0.138 -5.390 1.00 91.31 184 GLN A CA 1
ATOM 1447 C C . GLN A 1 184 ? 8.263 0.723 -4.302 1.00 91.31 184 GLN A C 1
ATOM 1449 O O . GLN A 1 184 ? 7.806 0.932 -3.180 1.00 91.31 184 GLN A O 1
ATOM 1454 N N . VAL A 1 185 ? 9.530 1.009 -4.628 1.00 89.88 185 VAL A N 1
ATOM 1455 C CA . VAL A 1 185 ? 10.493 1.566 -3.663 1.00 89.88 185 VAL A CA 1
ATOM 1456 C C . VAL A 1 185 ? 9.976 2.889 -3.107 1.00 89.88 185 VAL A C 1
ATOM 1458 O O . VAL A 1 185 ? 9.992 3.101 -1.895 1.00 89.88 185 VAL A O 1
ATOM 1461 N N . THR A 1 186 ? 9.436 3.745 -3.975 1.00 88.00 186 THR A N 1
ATOM 1462 C CA . THR A 1 186 ? 8.820 5.007 -3.569 1.00 88.00 186 THR A CA 1
ATOM 1463 C C . THR A 1 186 ? 7.679 4.809 -2.567 1.00 88.00 186 THR A C 1
ATOM 1465 O O . THR A 1 186 ? 7.623 5.498 -1.544 1.00 88.00 186 THR A O 1
ATOM 1468 N N . ILE A 1 187 ? 6.746 3.896 -2.852 1.00 89.25 187 ILE A N 1
ATOM 1469 C CA . ILE A 1 187 ? 5.597 3.646 -1.974 1.00 89.25 187 ILE A CA 1
ATOM 1470 C C . ILE A 1 187 ? 6.064 3.058 -0.635 1.00 89.25 187 ILE A C 1
ATOM 1472 O O . ILE A 1 187 ? 5.604 3.511 0.413 1.00 89.25 187 ILE A O 1
ATOM 1476 N N . ASP A 1 188 ? 7.018 2.126 -0.642 1.00 90.06 188 ASP A N 1
ATOM 1477 C CA . ASP A 1 188 ? 7.564 1.514 0.577 1.00 90.06 188 ASP A CA 1
ATOM 1478 C C . ASP A 1 188 ? 8.251 2.530 1.489 1.00 90.06 188 ASP A C 1
ATOM 1480 O O . ASP A 1 188 ? 8.119 2.480 2.714 1.00 90.06 188 ASP A O 1
ATOM 1484 N N . SER A 1 189 ? 8.992 3.466 0.906 1.00 87.88 189 SER A N 1
ATOM 1485 C CA . SER A 1 189 ? 9.629 4.547 1.651 1.00 87.88 189 SER A CA 1
ATOM 1486 C C . SER A 1 189 ? 8.615 5.486 2.295 1.00 87.88 189 SER A C 1
ATOM 1488 O O . SER A 1 189 ? 8.682 5.723 3.502 1.00 87.88 189 SER A O 1
ATOM 1490 N N . ARG A 1 190 ? 7.607 5.933 1.536 1.00 86.56 190 ARG A N 1
ATOM 1491 C CA . ARG A 1 190 ? 6.506 6.753 2.071 1.00 86.56 190 ARG A CA 1
ATOM 1492 C C . ARG A 1 190 ? 5.753 6.029 3.190 1.00 86.56 190 ARG A C 1
ATOM 1494 O O . ARG A 1 190 ? 5.453 6.621 4.224 1.00 86.56 190 ARG A O 1
ATOM 1501 N N . ASN A 1 191 ? 5.459 4.743 3.004 1.00 90.88 191 ASN A N 1
ATOM 1502 C CA . ASN A 1 191 ? 4.766 3.940 4.008 1.00 90.88 191 ASN A CA 1
ATOM 1503 C C . ASN A 1 191 ? 5.592 3.822 5.292 1.00 90.88 191 ASN A C 1
ATOM 1505 O O . ASN A 1 191 ? 5.042 3.990 6.376 1.00 90.88 191 ASN A O 1
ATOM 1509 N N . ARG A 1 192 ? 6.911 3.607 5.193 1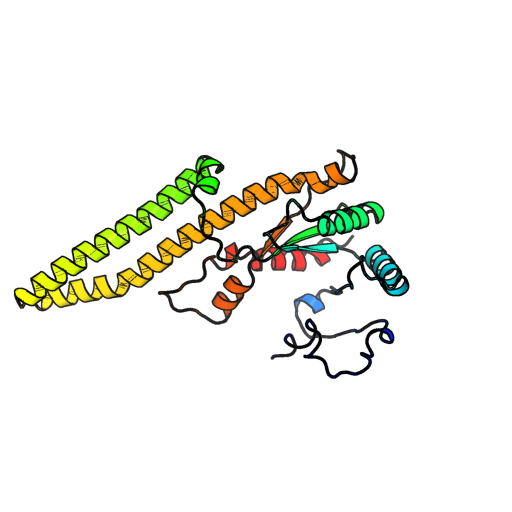.00 89.69 192 ARG A N 1
ATOM 1510 C CA . ARG A 1 192 ? 7.797 3.577 6.367 1.00 89.69 192 ARG A CA 1
ATOM 1511 C C . ARG A 1 192 ? 7.810 4.903 7.112 1.00 89.69 192 ARG A C 1
ATOM 1513 O O . ARG A 1 192 ? 7.693 4.896 8.333 1.00 89.69 192 ARG A O 1
ATOM 1520 N N . GLU A 1 193 ? 7.904 6.022 6.405 1.00 87.25 193 GLU A N 1
ATOM 1521 C CA . GLU A 1 193 ? 7.860 7.347 7.026 1.00 87.25 193 GLU A CA 1
ATOM 1522 C C . GLU A 1 193 ? 6.545 7.566 7.788 1.00 87.25 193 GLU A C 1
ATOM 1524 O O . GLU A 1 193 ? 6.545 7.901 8.975 1.00 87.25 193 GLU A O 1
ATOM 1529 N N . VAL A 1 194 ? 5.415 7.305 7.126 1.00 90.00 194 VAL A N 1
ATOM 1530 C CA . VAL A 1 194 ? 4.082 7.402 7.731 1.00 90.00 194 VAL A CA 1
ATOM 1531 C C . VAL A 1 194 ? 3.954 6.453 8.923 1.00 90.00 194 VAL A C 1
ATOM 1533 O O . VAL A 1 194 ? 3.427 6.845 9.960 1.00 90.00 194 VAL A O 1
ATOM 1536 N N . GLN A 1 195 ? 4.475 5.230 8.822 1.00 93.00 195 GLN A N 1
ATOM 1537 C CA . GLN A 1 195 ? 4.458 4.260 9.914 1.00 93.00 195 GLN A CA 1
ATOM 1538 C C . GLN A 1 195 ? 5.202 4.786 11.138 1.00 93.00 195 GLN A C 1
ATOM 1540 O O . GLN A 1 195 ? 4.672 4.700 12.240 1.00 93.00 195 GLN A O 1
ATOM 1545 N N . GLN A 1 196 ? 6.402 5.349 10.964 1.00 89.94 196 GLN A N 1
ATOM 1546 C CA . GLN A 1 196 ? 7.172 5.896 12.085 1.00 89.94 196 GLN A CA 1
ATOM 1547 C C . GLN A 1 196 ? 6.421 7.034 12.779 1.00 89.94 196 GLN A C 1
ATOM 1549 O O . GLN A 1 196 ? 6.369 7.061 14.006 1.00 89.94 196 GLN A O 1
ATOM 1554 N N . ARG A 1 197 ? 5.776 7.916 12.006 1.00 90.19 197 ARG A N 1
ATOM 1555 C CA . ARG A 1 197 ? 4.956 9.007 12.554 1.00 90.19 197 ARG A CA 1
ATOM 1556 C C . ARG A 1 197 ? 3.714 8.498 13.297 1.00 90.19 197 ARG A C 1
ATOM 1558 O O . ARG A 1 197 ? 3.299 9.117 14.267 1.00 90.19 197 ARG A O 1
ATOM 1565 N N . LEU A 1 198 ? 3.132 7.377 12.867 1.00 93.62 198 LEU A N 1
ATOM 1566 C CA . LEU A 1 198 ? 1.901 6.828 13.452 1.00 93.62 198 LEU A CA 1
ATOM 1567 C C . LEU A 1 198 ? 2.123 5.883 14.643 1.00 93.62 198 LEU A C 1
ATOM 1569 O O . LEU A 1 198 ? 1.179 5.604 15.382 1.00 93.62 198 LEU A O 1
ATOM 1573 N N . LYS A 1 199 ? 3.344 5.376 14.857 1.00 92.44 199 LYS A N 1
ATOM 1574 C CA . LYS A 1 199 ? 3.639 4.420 15.944 1.00 92.44 199 LYS A CA 1
ATOM 1575 C C . LYS A 1 199 ? 3.207 4.931 17.315 1.00 92.44 199 LYS A C 1
ATOM 1577 O O . LYS A 1 199 ? 2.645 4.172 18.100 1.00 92.44 199 LYS A O 1
ATOM 1582 N N . GLN A 1 200 ? 3.459 6.210 17.587 1.00 91.81 200 GLN A N 1
ATOM 1583 C CA . GLN A 1 200 ? 3.234 6.823 18.897 1.00 91.81 200 GLN A CA 1
ATOM 1584 C C . GLN A 1 200 ? 1.840 7.440 19.045 1.00 91.81 200 GLN A C 1
ATOM 1586 O O . GLN A 1 200 ? 1.470 7.827 20.149 1.00 91.81 200 GLN A O 1
ATOM 1591 N N . THR A 1 201 ? 1.011 7.420 17.994 1.00 93.19 201 THR A N 1
ATOM 1592 C CA . THR A 1 201 ? -0.299 8.087 17.983 1.00 93.19 201 THR A CA 1
ATOM 1593 C C . THR A 1 201 ? -1.194 7.672 19.151 1.00 93.19 201 THR A C 1
ATOM 1595 O O . THR A 1 201 ? -1.893 8.509 19.713 1.00 93.19 201 THR A O 1
ATOM 1598 N N . LEU A 1 202 ? -1.171 6.403 19.578 1.00 93.31 202 LEU A N 1
ATOM 1599 C CA . LEU A 1 202 ? -1.949 5.985 20.751 1.00 93.31 202 LEU A CA 1
ATOM 1600 C C . LEU A 1 202 ? -1.481 6.674 22.040 1.00 93.31 202 LEU A C 1
ATOM 1602 O O . LEU A 1 202 ? -2.333 7.120 22.807 1.00 93.31 202 LEU A O 1
ATOM 1606 N N . ARG A 1 203 ? -0.163 6.780 22.257 1.00 94.44 203 ARG A N 1
ATOM 1607 C CA . ARG A 1 203 ? 0.438 7.456 23.420 1.00 94.44 203 ARG A CA 1
ATOM 1608 C C . ARG A 1 203 ? 0.159 8.952 23.386 1.00 94.44 203 ARG A C 1
ATOM 1610 O O . ARG A 1 203 ? -0.241 9.520 24.397 1.00 94.44 203 ARG A O 1
ATOM 1617 N N . ASP A 1 204 ? 0.286 9.566 22.213 1.00 92.94 204 ASP A N 1
ATOM 1618 C CA . ASP A 1 204 ? 0.051 11.000 22.028 1.00 92.94 204 ASP A CA 1
ATOM 1619 C C . ASP A 1 204 ? -1.410 11.370 22.326 1.00 92.94 204 ASP A C 1
ATOM 1621 O O . ASP A 1 204 ? -1.693 12.358 23.009 1.00 92.94 204 ASP A O 1
ATOM 1625 N N . LEU A 1 205 ? -2.360 10.548 21.861 1.00 93.44 205 LEU A N 1
ATOM 1626 C CA . LEU A 1 205 ? -3.791 10.784 22.060 1.00 93.44 205 LEU A CA 1
ATOM 1627 C C . LEU A 1 205 ? -4.254 10.526 23.502 1.00 93.44 205 LEU A C 1
ATOM 1629 O O . LEU A 1 205 ? -5.209 11.173 23.941 1.00 93.44 205 LEU A O 1
ATOM 1633 N N . SER A 1 206 ? -3.634 9.584 24.219 1.00 92.81 206 SER A N 1
ATOM 1634 C CA . SER A 1 206 ? -3.985 9.242 25.607 1.00 92.81 206 SER A CA 1
ATOM 1635 C C . SER A 1 206 ? -3.180 10.010 26.657 1.00 92.81 206 SER A C 1
ATOM 1637 O O . SER A 1 206 ? -3.608 10.066 27.809 1.00 92.81 206 SER A O 1
ATOM 1639 N N . ARG A 1 207 ? -2.033 10.590 26.273 1.00 91.94 207 ARG A N 1
ATOM 1640 C CA . ARG A 1 207 ? -0.982 11.093 27.177 1.00 91.94 207 ARG A CA 1
ATOM 1641 C C . ARG A 1 207 ? -0.442 10.015 28.127 1.00 91.94 207 ARG A C 1
ATOM 1643 O O . ARG A 1 207 ? -0.024 10.323 29.240 1.00 91.94 207 ARG A O 1
ATOM 1650 N N . ASP A 1 208 ? -0.456 8.758 27.687 1.00 90.75 208 ASP A N 1
ATOM 1651 C CA . ASP A 1 208 ? 0.025 7.599 28.440 1.00 90.75 208 ASP A CA 1
ATOM 1652 C C . ASP A 1 208 ? 1.150 6.892 27.674 1.00 90.75 208 ASP A C 1
ATOM 1654 O O . ASP A 1 208 ? 0.923 6.211 26.670 1.00 90.75 208 ASP A O 1
ATOM 1658 N N . ASN A 1 209 ? 2.373 7.032 28.190 1.00 89.75 209 ASN A N 1
ATOM 1659 C CA . ASN A 1 209 ? 3.583 6.460 27.600 1.00 89.75 209 ASN A CA 1
ATOM 1660 C C . ASN A 1 209 ? 3.693 4.935 27.764 1.00 89.75 209 ASN A C 1
ATOM 1662 O O . ASN A 1 209 ? 4.584 4.329 27.171 1.00 89.75 209 ASN A O 1
ATOM 1666 N N . THR A 1 210 ? 2.807 4.301 28.538 1.00 91.50 210 THR A N 1
ATOM 1667 C CA . THR A 1 210 ? 2.804 2.844 28.749 1.00 91.50 210 THR A CA 1
ATOM 1668 C C . THR A 1 210 ? 2.042 2.080 27.664 1.00 91.50 210 THR A C 1
ATOM 1670 O O . THR A 1 210 ? 2.141 0.853 27.582 1.00 91.50 210 THR A O 1
ATOM 1673 N N . LEU A 1 211 ? 1.295 2.785 26.804 1.00 92.06 211 LEU A N 1
ATOM 1674 C CA . LEU A 1 211 ? 0.541 2.155 25.724 1.00 92.06 211 LEU A CA 1
ATOM 1675 C C . LEU A 1 211 ? 1.462 1.526 24.663 1.00 92.06 211 LEU A C 1
ATOM 1677 O O . LEU A 1 211 ? 2.559 2.034 24.399 1.00 92.06 211 LEU A O 1
ATOM 1681 N N . PRO A 1 212 ? 1.026 0.426 24.022 1.00 93.62 212 PRO A N 1
ATOM 1682 C CA . PRO A 1 212 ? 1.776 -0.184 22.932 1.00 93.62 212 PRO A CA 1
ATOM 1683 C C . PRO A 1 212 ? 1.828 0.737 21.708 1.00 93.62 212 PRO A C 1
ATOM 1685 O O . PRO A 1 212 ? 0.988 1.625 21.541 1.00 93.62 212 PRO A O 1
ATOM 1688 N N . ASP A 1 213 ? 2.801 0.484 20.834 1.00 95.06 213 ASP A N 1
ATOM 1689 C CA . ASP A 1 213 ? 2.846 1.116 19.517 1.00 95.06 213 ASP A CA 1
ATOM 1690 C C . ASP A 1 213 ? 1.614 0.704 18.694 1.00 95.06 213 ASP A C 1
ATOM 1692 O O . ASP A 1 213 ? 1.166 -0.447 18.742 1.00 95.06 213 ASP A O 1
ATOM 1696 N N . LEU A 1 214 ? 1.076 1.640 17.910 1.00 95.31 214 LEU A N 1
ATOM 1697 C CA . LEU A 1 214 ? -0.031 1.353 17.003 1.00 95.31 214 LEU A CA 1
ATOM 1698 C C . LEU A 1 214 ? 0.427 0.403 15.888 1.00 95.31 214 LEU A C 1
ATOM 1700 O O . LEU A 1 214 ? 1.357 0.705 15.139 1.00 95.31 214 LEU A O 1
ATOM 1704 N N . VAL A 1 215 ? -0.270 -0.724 15.730 1.00 94.88 215 VAL A N 1
ATOM 1705 C CA . VAL A 1 215 ? -0.063 -1.631 14.594 1.00 94.88 215 VAL A CA 1
ATOM 1706 C C . VAL A 1 215 ? -0.690 -1.012 13.348 1.00 94.88 215 VAL A C 1
ATOM 1708 O O . VAL A 1 215 ? -1.889 -0.729 13.336 1.00 94.88 215 VAL A O 1
ATOM 1711 N N . VAL A 1 216 ? 0.110 -0.818 12.297 1.00 96.31 216 VAL A N 1
ATOM 1712 C CA . VAL A 1 216 ? -0.314 -0.185 11.041 1.00 96.31 216 VAL A CA 1
ATOM 1713 C C . VAL A 1 216 ? -0.098 -1.136 9.867 1.00 96.31 216 VAL A C 1
ATOM 1715 O O . VAL A 1 216 ? 0.997 -1.659 9.679 1.00 96.31 216 VAL A O 1
ATOM 1718 N N . HIS A 1 217 ? -1.135 -1.313 9.051 1.00 96.81 217 HIS A N 1
ATOM 1719 C CA . HIS A 1 217 ? -1.118 -2.083 7.810 1.00 96.81 217 HIS A CA 1
ATOM 1720 C C . HIS A 1 217 ? -1.347 -1.157 6.624 1.00 96.81 217 HIS A C 1
ATOM 1722 O O . HIS A 1 217 ? -2.319 -0.407 6.606 1.00 96.81 217 HIS A O 1
ATOM 1728 N N . PHE A 1 218 ? -0.499 -1.240 5.609 1.00 96.44 218 PHE A N 1
ATOM 1729 C CA . PHE A 1 218 ? -0.629 -0.470 4.374 1.00 96.44 218 PHE A CA 1
ATOM 1730 C C . PHE A 1 218 ? -1.209 -1.364 3.285 1.00 96.44 218 PHE A C 1
ATOM 1732 O O . PHE A 1 218 ? -0.643 -2.419 3.019 1.00 96.44 218 PHE A O 1
ATOM 1739 N N . ILE A 1 219 ? -2.324 -0.968 2.661 1.00 96.56 219 ILE A N 1
ATOM 1740 C CA . ILE A 1 219 ? -2.989 -1.775 1.633 1.00 96.56 219 ILE A CA 1
ATOM 1741 C C . ILE A 1 219 ? -3.315 -1.019 0.342 1.00 96.56 219 ILE A C 1
ATOM 1743 O O . ILE A 1 219 ? -3.823 0.109 0.352 1.00 96.56 219 ILE A O 1
ATOM 1747 N N . GLY A 1 220 ? -3.062 -1.688 -0.787 1.00 94.81 220 GLY A N 1
ATOM 1748 C CA . GLY A 1 220 ? -3.345 -1.212 -2.143 1.00 94.81 220 GLY A CA 1
ATOM 1749 C C . GLY A 1 220 ? -4.254 -2.177 -2.902 1.00 94.81 220 GLY A C 1
ATOM 1750 O O . GLY A 1 220 ? -3.795 -3.183 -3.445 1.00 94.81 220 GLY A O 1
ATOM 1751 N N . ASN A 1 221 ? -5.560 -1.898 -2.924 1.00 93.50 221 ASN A N 1
ATOM 1752 C CA . ASN A 1 221 ? -6.534 -2.818 -3.516 1.00 93.50 221 ASN A CA 1
ATOM 1753 C C . ASN A 1 221 ? -6.521 -2.796 -5.051 1.00 93.50 221 ASN A C 1
ATOM 1755 O O . ASN A 1 221 ? -6.704 -3.844 -5.657 1.00 93.50 221 ASN A O 1
ATOM 1759 N N . LYS A 1 222 ? -6.297 -1.647 -5.703 1.00 92.06 222 LYS A N 1
ATOM 1760 C CA . LYS A 1 222 ? -6.305 -1.570 -7.176 1.00 92.06 222 LYS A CA 1
ATOM 1761 C C . LYS A 1 222 ? -5.162 -2.397 -7.760 1.00 92.06 222 LYS A C 1
ATOM 1763 O O . LYS A 1 222 ? -5.384 -3.164 -8.692 1.00 92.06 222 LYS A O 1
ATOM 1768 N N . ALA A 1 223 ? -3.962 -2.276 -7.195 1.00 92.62 223 ALA A N 1
ATOM 1769 C CA . ALA A 1 223 ? -2.813 -3.080 -7.597 1.00 92.62 223 ALA A CA 1
ATOM 1770 C C . ALA A 1 223 ? -3.060 -4.576 -7.349 1.00 92.62 223 ALA A C 1
ATOM 1772 O O . ALA A 1 223 ? -2.773 -5.392 -8.218 1.00 92.62 223 ALA A O 1
ATOM 1773 N N . TYR A 1 224 ? -3.654 -4.935 -6.207 1.00 95.31 224 TYR A N 1
ATOM 1774 C CA . TYR A 1 224 ? -3.975 -6.328 -5.888 1.00 95.31 224 TYR A CA 1
ATOM 1775 C C . TYR A 1 224 ? -4.997 -6.944 -6.848 1.00 95.31 224 TYR A C 1
ATOM 1777 O O . TYR A 1 224 ? -4.769 -8.047 -7.334 1.00 95.31 224 TYR A O 1
ATOM 1785 N N . GLN A 1 225 ? -6.086 -6.234 -7.169 1.00 94.31 225 GLN A N 1
ATOM 1786 C CA . GLN A 1 225 ? -7.079 -6.728 -8.131 1.00 94.31 225 GLN A CA 1
ATOM 1787 C C . GLN A 1 225 ? -6.451 -6.963 -9.508 1.00 94.31 225 GLN A C 1
ATOM 1789 O O . GLN A 1 225 ? -6.676 -8.016 -10.090 1.00 94.31 225 GLN A O 1
ATOM 1794 N N . LYS A 1 226 ? -5.570 -6.067 -9.979 1.00 93.50 226 LYS A N 1
ATOM 1795 C CA . LYS A 1 226 ? -4.841 -6.282 -11.242 1.00 93.50 226 LYS A CA 1
ATOM 1796 C C . LYS A 1 226 ? -3.987 -7.553 -11.241 1.00 93.50 226 LYS A C 1
ATOM 1798 O O . LYS A 1 226 ? -3.884 -8.213 -12.267 1.00 93.50 226 LYS A O 1
ATOM 1803 N N . HIS A 1 227 ? -3.372 -7.915 -10.113 1.00 94.50 227 HIS A N 1
ATOM 1804 C CA . HIS A 1 227 ? -2.639 -9.185 -10.010 1.00 94.50 227 HIS A CA 1
ATOM 1805 C C . HIS A 1 227 ? -3.562 -10.402 -10.104 1.00 94.50 227 HIS A C 1
ATOM 1807 O O . HIS A 1 227 ? -3.158 -11.420 -10.654 1.00 94.50 227 HIS A O 1
ATOM 1813 N N . LEU A 1 228 ? -4.789 -10.309 -9.582 1.00 94.06 228 LEU A N 1
ATOM 1814 C CA . LEU A 1 228 ? -5.769 -11.398 -9.648 1.00 94.06 228 LEU A CA 1
ATOM 1815 C C . LEU A 1 228 ? -6.423 -11.529 -11.027 1.00 94.06 228 LEU A C 1
ATOM 1817 O O . LEU A 1 228 ? -6.679 -12.640 -11.478 1.00 94.06 228 LEU A O 1
ATOM 1821 N N . GLU A 1 229 ? -6.712 -10.402 -11.674 1.00 95.00 229 GLU A N 1
ATOM 1822 C CA . GLU A 1 229 ? -7.342 -10.341 -12.998 1.00 95.00 229 GLU A CA 1
ATOM 1823 C C . GLU A 1 229 ? -6.347 -10.644 -14.131 1.00 95.00 229 GLU A C 1
ATOM 1825 O O . GLU A 1 229 ? -6.753 -11.037 -15.224 1.00 95.00 229 GLU A O 1
ATOM 1830 N N . GLY A 1 230 ? -5.048 -10.490 -13.862 1.00 93.25 230 GLY A N 1
ATOM 1831 C CA . GLY A 1 230 ? -3.996 -10.484 -14.871 1.00 93.25 230 GLY A CA 1
ATOM 1832 C C . GLY A 1 230 ? -3.777 -9.084 -15.450 1.00 93.25 230 GLY A C 1
ATOM 1833 O O . GLY A 1 230 ? -4.647 -8.213 -15.411 1.00 93.25 230 GLY A O 1
ATOM 1834 N N . TYR A 1 231 ? -2.577 -8.843 -15.978 1.00 92.69 231 TYR A N 1
ATOM 1835 C CA . TYR A 1 231 ? -2.191 -7.544 -16.528 1.00 92.69 231 TYR A CA 1
ATOM 1836 C C . TYR A 1 231 ? -1.252 -7.687 -17.729 1.00 92.69 231 TYR A C 1
ATOM 1838 O O . TYR A 1 231 ? -0.541 -8.682 -17.864 1.00 92.69 231 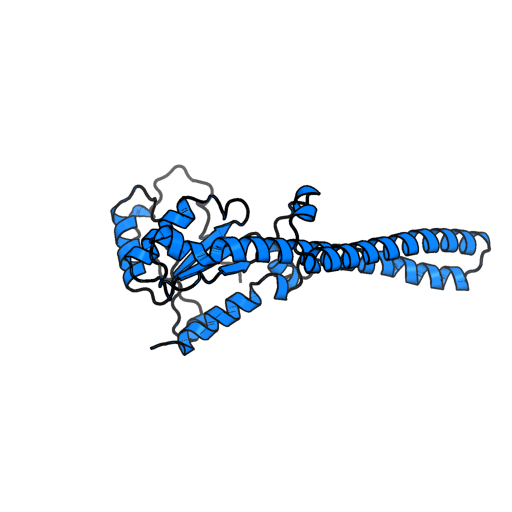TYR A O 1
ATOM 1846 N N . ASP A 1 232 ? -1.232 -6.661 -18.582 1.00 92.50 232 ASP A N 1
ATOM 1847 C CA . ASP A 1 232 ? -0.260 -6.538 -19.671 1.00 92.50 232 ASP A CA 1
ATOM 1848 C C . ASP A 1 232 ? 1.149 -6.307 -19.087 1.00 92.50 232 ASP A C 1
ATOM 1850 O O . ASP A 1 232 ? 1.330 -5.338 -18.340 1.00 92.50 232 ASP A O 1
ATOM 1854 N N . PRO A 1 233 ? 2.164 -7.129 -19.424 1.00 90.56 233 PRO A N 1
ATOM 1855 C CA . PRO A 1 233 ? 3.552 -6.920 -19.006 1.00 90.56 233 PRO A CA 1
ATOM 1856 C C . PRO A 1 233 ? 4.131 -5.534 -19.330 1.00 90.56 233 PRO A C 1
ATOM 1858 O O . PRO A 1 233 ? 5.081 -5.112 -18.674 1.00 90.56 233 PRO A O 1
ATOM 1861 N N . ARG A 1 234 ? 3.569 -4.809 -20.307 1.00 89.44 234 ARG A N 1
ATOM 1862 C CA . ARG A 1 234 ? 3.946 -3.422 -20.647 1.00 89.44 234 ARG A CA 1
ATOM 1863 C C . ARG A 1 234 ? 3.308 -2.376 -19.731 1.00 89.44 234 ARG A C 1
ATOM 1865 O O . ARG A 1 234 ? 3.748 -1.228 -19.709 1.00 89.44 234 ARG A O 1
ATOM 1872 N N . GLY A 1 235 ? 2.286 -2.760 -18.971 1.00 88.69 235 GLY A N 1
ATOM 1873 C CA . GLY A 1 235 ? 1.582 -1.929 -17.996 1.00 88.69 235 GLY A CA 1
ATOM 1874 C C . GLY A 1 235 ? 1.390 -2.636 -16.650 1.00 88.69 235 GLY A C 1
ATOM 1875 O O . GLY A 1 235 ? 0.244 -2.759 -16.200 1.00 88.69 235 GLY A O 1
ATOM 1876 N N . PRO A 1 236 ? 2.473 -3.101 -15.997 1.00 91.88 236 PRO A N 1
ATOM 1877 C CA . PRO A 1 236 ? 2.379 -3.824 -14.741 1.00 91.88 236 PRO A CA 1
ATOM 1878 C C . PRO A 1 236 ? 1.806 -2.940 -13.620 1.00 91.88 236 PRO A C 1
ATOM 1880 O O . PRO A 1 236 ? 1.912 -1.709 -13.667 1.00 91.88 236 PRO A O 1
ATOM 1883 N N . PRO A 1 237 ? 1.190 -3.538 -12.584 1.00 92.38 237 PRO A N 1
ATOM 1884 C CA . PRO A 1 237 ? 0.780 -2.813 -11.390 1.00 92.38 237 PRO A CA 1
ATOM 1885 C C . PRO A 1 237 ? 1.975 -2.114 -10.721 1.00 92.38 237 PRO A C 1
ATOM 1887 O O . PRO A 1 237 ? 3.082 -2.649 -10.744 1.00 92.38 237 PRO A O 1
ATOM 1890 N N . PRO A 1 238 ? 1.760 -0.958 -10.064 1.00 89.75 238 PRO A N 1
ATOM 1891 C CA . PRO A 1 238 ? 2.837 -0.193 -9.425 1.00 89.75 238 PRO A CA 1
ATOM 1892 C C . PRO A 1 238 ? 3.420 -0.871 -8.176 1.00 89.75 238 PRO A C 1
ATOM 1894 O O . PRO A 1 238 ? 4.417 -0.403 -7.640 1.00 89.75 238 PRO A O 1
ATOM 1897 N N . LEU A 1 239 ? 2.781 -1.939 -7.693 1.00 92.00 239 LEU A N 1
ATOM 1898 C CA . LEU A 1 239 ? 3.218 -2.717 -6.541 1.00 92.00 239 LEU A CA 1
ATOM 1899 C C . LEU A 1 239 ? 3.306 -4.192 -6.913 1.00 92.00 239 LEU A C 1
ATOM 1901 O O . LEU A 1 239 ? 2.422 -4.696 -7.611 1.00 92.00 239 LEU A O 1
ATOM 1905 N N . TYR A 1 240 ? 4.304 -4.907 -6.392 1.00 93.31 240 TYR A N 1
ATOM 1906 C CA . TYR A 1 240 ? 4.306 -6.371 -6.448 1.00 93.31 240 TYR A CA 1
ATOM 1907 C C . TYR A 1 240 ? 3.193 -6.938 -5.558 1.00 93.31 240 TYR A C 1
ATOM 1909 O O . TYR A 1 240 ? 2.720 -6.276 -4.634 1.00 93.31 240 TYR A O 1
ATOM 1917 N N . LEU A 1 241 ? 2.776 -8.184 -5.807 1.00 94.50 241 LEU A N 1
ATOM 1918 C CA . LEU A 1 241 ? 1.644 -8.804 -5.108 1.00 94.50 241 LEU A CA 1
ATOM 1919 C C . LEU A 1 241 ? 1.756 -8.697 -3.577 1.00 94.50 241 LEU A C 1
ATOM 1921 O O . LEU A 1 241 ? 0.815 -8.259 -2.917 1.00 94.50 241 LEU A O 1
ATOM 1925 N N . ALA A 1 242 ? 2.911 -9.042 -3.007 1.00 94.69 242 ALA A N 1
ATOM 1926 C CA . ALA A 1 242 ? 3.157 -8.901 -1.571 1.00 94.69 242 ALA A CA 1
ATOM 1927 C C . ALA A 1 242 ? 3.264 -7.430 -1.104 1.00 94.69 242 ALA A C 1
ATOM 1929 O O . ALA A 1 242 ? 2.892 -7.126 0.026 1.00 94.69 242 ALA A O 1
ATOM 1930 N N . GLY A 1 243 ? 3.676 -6.508 -1.978 1.00 92.94 243 GLY A N 1
ATOM 1931 C CA . GLY A 1 243 ? 3.836 -5.076 -1.711 1.00 92.94 243 GLY A CA 1
ATOM 1932 C C . GLY A 1 243 ? 2.500 -4.346 -1.624 1.00 92.94 243 GLY A C 1
ATOM 1933 O O . GLY A 1 243 ? 2.408 -3.270 -1.046 1.00 92.94 243 GLY A O 1
ATOM 1934 N N . THR A 1 244 ? 1.424 -4.969 -2.115 1.00 95.38 244 THR A N 1
ATOM 1935 C CA . THR A 1 244 ? 0.051 -4.493 -1.894 1.00 95.38 244 THR A CA 1
ATOM 1936 C C . THR A 1 244 ? -0.396 -4.580 -0.435 1.00 95.38 244 THR A C 1
ATOM 1938 O O . THR A 1 244 ? -1.456 -4.049 -0.117 1.00 95.38 244 THR A O 1
ATOM 1941 N N . GLY A 1 245 ? 0.332 -5.311 0.421 1.00 95.81 245 GLY A N 1
ATOM 1942 C CA . GLY A 1 245 ? 0.048 -5.509 1.847 1.00 95.81 245 GLY A CA 1
ATOM 1943 C C . GLY A 1 245 ? -1.203 -6.332 2.177 1.00 95.81 245 GLY A C 1
ATOM 1944 O O . GLY A 1 245 ? -1.346 -6.810 3.300 1.00 95.81 245 GLY A O 1
ATOM 1945 N N . LEU A 1 246 ? -2.084 -6.591 1.205 1.00 95.19 246 LEU A N 1
ATOM 1946 C CA . LEU A 1 246 ? -3.261 -7.443 1.385 1.00 95.19 246 LEU A CA 1
ATOM 1947 C C . LEU A 1 246 ? -2.909 -8.892 1.762 1.00 95.19 246 LEU A C 1
ATOM 1949 O O . LEU A 1 246 ? -3.568 -9.425 2.656 1.00 95.19 246 LEU A O 1
ATOM 1953 N N . PRO A 1 247 ? -1.888 -9.545 1.167 1.00 95.00 247 PRO A N 1
ATOM 1954 C CA . PRO A 1 247 ? -1.465 -10.872 1.613 1.00 95.00 247 PRO A CA 1
ATOM 1955 C C . PRO A 1 247 ? -1.030 -10.901 3.085 1.00 95.00 247 PRO A C 1
ATOM 1957 O O . PRO A 1 247 ? -1.456 -11.788 3.823 1.00 95.00 247 PRO A O 1
ATOM 1960 N N . ALA A 1 248 ? -0.249 -9.908 3.521 1.00 94.31 248 ALA A N 1
ATOM 1961 C CA . ALA A 1 248 ? 0.215 -9.800 4.903 1.00 94.31 248 ALA A CA 1
ATOM 1962 C C . ALA A 1 248 ? -0.953 -9.549 5.871 1.00 94.31 248 ALA A C 1
ATOM 1964 O O . ALA A 1 248 ? -1.100 -10.275 6.852 1.00 94.31 248 ALA A O 1
ATOM 1965 N N . LEU A 1 249 ? -1.849 -8.608 5.544 1.00 93.88 249 LEU A N 1
ATOM 1966 C CA . LEU A 1 249 ? -3.051 -8.351 6.340 1.00 93.88 249 LEU A CA 1
ATOM 1967 C C . LEU A 1 249 ? -3.912 -9.613 6.463 1.00 93.88 249 LEU A C 1
ATOM 1969 O O . LEU A 1 249 ? -4.360 -9.945 7.556 1.00 93.88 249 LEU A O 1
ATOM 1973 N N . ARG A 1 250 ? -4.115 -10.358 5.368 1.00 91.62 250 ARG A N 1
ATOM 1974 C CA . ARG A 1 250 ? -4.848 -11.633 5.407 1.00 91.62 250 ARG A CA 1
ATOM 1975 C C . ARG A 1 250 ? -4.200 -12.600 6.392 1.00 91.62 250 ARG A C 1
ATOM 1977 O O . ARG A 1 250 ? -4.910 -13.116 7.247 1.00 91.62 250 ARG A O 1
ATOM 1984 N N . GLN A 1 251 ? -2.887 -12.816 6.310 1.00 90.75 251 GLN A N 1
ATOM 1985 C CA . GLN A 1 251 ? -2.171 -13.693 7.244 1.00 90.75 251 GLN A CA 1
ATOM 1986 C C . GLN A 1 251 ? -2.362 -13.257 8.701 1.00 90.75 251 GLN A C 1
ATOM 1988 O O . GLN A 1 251 ? -2.689 -14.092 9.542 1.00 90.75 251 GLN A O 1
ATOM 1993 N N . THR A 1 252 ? -2.249 -11.957 8.994 1.00 90.44 252 THR A N 1
ATOM 1994 C CA . THR A 1 252 ? -2.519 -11.422 10.336 1.00 90.44 252 THR A CA 1
ATOM 1995 C C . THR A 1 252 ? -3.942 -11.735 10.792 1.00 90.44 252 THR A C 1
ATOM 1997 O O . THR A 1 252 ? -4.130 -12.229 11.900 1.00 90.44 252 THR A O 1
ATOM 2000 N N . LEU A 1 253 ? -4.946 -11.500 9.941 1.00 89.00 253 LEU A N 1
ATOM 2001 C CA . LEU A 1 253 ? -6.348 -11.743 10.283 1.00 89.00 253 LEU A CA 1
ATOM 2002 C C . LEU A 1 253 ? -6.650 -13.233 10.497 1.00 89.00 253 LEU A C 1
ATOM 2004 O O . LEU A 1 253 ? -7.390 -13.569 11.417 1.00 89.00 253 LEU A O 1
ATOM 2008 N N . PHE A 1 254 ? -6.068 -14.125 9.690 1.00 88.00 254 PHE A N 1
ATOM 2009 C CA . PHE A 1 254 ? -6.187 -15.578 9.876 1.00 88.00 254 PHE A CA 1
ATOM 2010 C C . PHE A 1 254 ? -5.520 -16.063 11.170 1.00 88.00 254 PHE A C 1
ATOM 2012 O O . PHE A 1 254 ? -5.915 -17.096 11.701 1.00 88.00 254 PHE A O 1
ATOM 2019 N N . GLY A 1 255 ? -4.529 -15.328 11.681 1.00 86.50 255 GLY A N 1
ATOM 2020 C CA . GLY A 1 255 ? -3.868 -15.620 12.951 1.00 86.50 255 GLY A CA 1
ATOM 2021 C C . GLY A 1 255 ? -4.648 -15.175 14.191 1.00 86.50 255 GLY A C 1
ATOM 2022 O O . GLY A 1 255 ? -4.366 -15.673 15.277 1.00 86.50 255 GLY A O 1
ATOM 2023 N N . LEU A 1 256 ? -5.638 -14.281 14.066 1.00 85.38 256 LEU A N 1
ATOM 2024 C CA . LEU A 1 256 ? -6.382 -13.756 15.222 1.00 85.38 256 LEU A CA 1
ATOM 2025 C C . LEU A 1 256 ? -7.103 -14.837 16.053 1.00 85.38 256 LEU A C 1
ATOM 2027 O O . LEU A 1 256 ? -7.027 -14.760 17.277 1.00 85.38 256 LEU A O 1
ATOM 2031 N N . PRO A 1 257 ? -7.757 -15.863 15.468 1.00 80.12 257 PRO A N 1
ATOM 2032 C CA . PRO A 1 257 ? -8.379 -16.940 16.245 1.00 80.12 257 PRO A CA 1
ATOM 2033 C C . PRO A 1 257 ? -7.373 -17.737 17.070 1.00 80.12 257 PRO A C 1
ATOM 2035 O O . PRO A 1 257 ? -7.677 -18.134 18.189 1.00 80.12 257 PRO A O 1
ATOM 2038 N N . ALA A 1 258 ? -6.165 -17.942 16.536 1.00 73.06 258 ALA A N 1
ATOM 2039 C CA . ALA A 1 258 ? -5.096 -18.666 17.219 1.00 73.06 258 ALA A CA 1
ATOM 2040 C C . ALA A 1 258 ? -4.489 -17.867 18.385 1.00 73.06 258 ALA A C 1
ATOM 2042 O O . ALA A 1 258 ? -3.852 -18.444 19.258 1.00 73.06 258 ALA A O 1
ATOM 2043 N N . GLN A 1 259 ? -4.707 -16.550 18.419 1.00 68.94 259 GLN A N 1
ATOM 2044 C CA . GLN A 1 259 ? -4.348 -15.678 19.542 1.00 68.94 259 GLN A CA 1
ATOM 2045 C C . GLN A 1 259 ? -5.443 -15.648 20.630 1.00 68.94 259 GLN A C 1
ATOM 2047 O O . GLN A 1 259 ? -5.352 -14.875 21.584 1.00 68.94 259 GLN A O 1
ATOM 2052 N N . G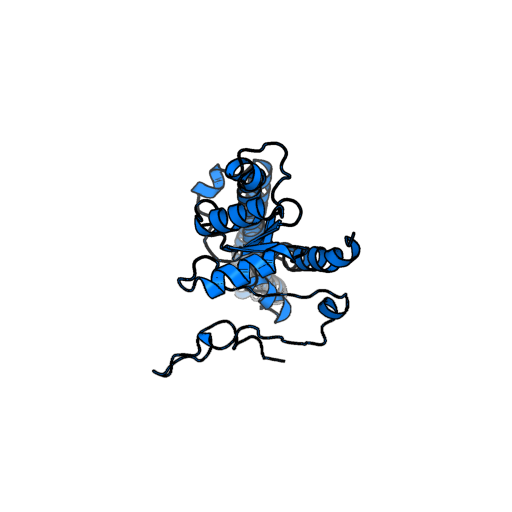LY A 1 260 ? -6.505 -16.448 20.476 1.00 57.66 260 GLY A N 1
ATOM 2053 C CA . GLY A 1 260 ? -7.668 -16.470 21.354 1.00 57.66 260 GLY A CA 1
ATOM 2054 C C . GLY A 1 260 ? -7.394 -17.031 22.752 1.00 57.66 260 GLY A C 1
ATOM 2055 O O . GLY A 1 260 ? -7.454 -18.240 22.927 1.00 57.66 260 GLY A O 1
ATOM 2056 N N . LYS A 1 261 ? -7.225 -16.090 23.694 1.00 47.06 261 LYS A N 1
ATOM 2057 C CA . LYS A 1 261 ? -7.376 -16.130 25.169 1.00 47.06 261 LYS A CA 1
ATOM 2058 C C . LYS A 1 261 ? -6.573 -17.157 25.965 1.00 47.06 261 LYS A C 1
ATOM 2060 O O . LYS A 1 261 ? -7.006 -18.322 26.058 1.00 47.06 261 LYS A O 1
#

Radius of gyration: 24.66 Å; chains: 1; bounding box: 61×38×74 Å